Protein AF-0000000078835097 (afdb_homodimer)

pLDDT: mean 97.93, std 1.36, range [91.31, 98.94]

Solvent-accessible surface area (backbone atoms only — not comparable to full-atom values): 15988 Å² total; per-residue (Å²): 127,61,34,28,36,40,30,43,65,31,78,83,50,51,86,59,48,87,55,55,69,66,62,32,47,76,70,53,30,43,81,41,74,32,84,39,69,66,86,48,46,14,32,23,53,36,35,45,43,51,61,79,39,52,28,36,37,25,55,41,70,83,35,77,41,95,39,30,54,29,27,34,28,34,41,36,36,40,66,81,50,74,53,46,30,76,28,69,76,45,74,44,58,56,56,64,78,33,70,51,34,12,37,32,30,19,26,85,70,39,49,73,76,48,52,36,68,35,46,47,91,48,37,68,62,50,52,42,55,51,58,66,37,87,67,40,56,39,33,40,36,22,39,34,25,73,56,26,71,56,36,44,33,33,71,95,126,60,35,28,37,37,32,44,64,31,77,84,50,52,87,59,49,88,55,54,68,67,62,32,46,76,70,54,30,43,81,40,74,33,83,39,70,65,87,47,46,13,31,22,52,35,33,44,43,51,60,76,41,52,30,37,37,27,57,40,69,83,36,74,40,96,38,30,53,27,28,32,28,35,40,36,35,41,65,82,49,75,51,46,30,76,29,69,75,46,75,46,58,56,55,64,75,34,70,52,33,11,36,32,30,19,26,85,72,40,47,73,77,47,51,36,67,34,47,46,92,48,36,68,60,51,53,43,53,52,59,66,37,88,68,40,56,38,35,40,37,23,37,34,26,73,55,28,71,56,36,44,34,33,72,96

Sequence (312 aa):
MSFVVTGLPAQDFQPLFGLPDEALAARGVQRMSVTAPLGFPCRISLEDRPVGDTVLLMNFEHQPADTPFRSRHAIFVGEQANKAARYVDELPPVLAARPFTSLRAFDAAGMMTDGALVAVGDLPDEIRRMLDAPGTAYLHAHYPGRGCFAARIARAMSFVVTGLPAQDFQPLFGLPDEALAARGVQRMSVTAPLGFPCRISLEDRPVGDTVLLMNFEHQPADTPFRSRHAIFVGEQANKAARYVDELPPVLAARPFTSLRAFDAAGMMTDGALVAVGDLPDEIRRMLDAPGTAYLHAHYPGRGCFAARIARA

Foldseek 3Di:
DKKKWKADAQVVCLVVAPDDQVVCVVVVKHKDFDQDLADQAARFARHRDDGGFIWIWHKDFPQCQPDPPGDIDIHIHTSPRHGMDMDMLDDRPNLLVDQWKWKWFAAPRRDTDDIDIDGSVCVSVVLVVRQPDPRTAWMWIADPPRTDTRTIMGHD/DKKKWKADAQVVCLVVAPDDQVVCVVVVKHKDFDQDLADQAARFARHRDDGGFIWIWHKDFPQCQPDPPGDIDIHIHTSPRHGMDMDMLDDRPNLLVDQWKWKWFAAPRRDTDDIDIDGNVCVSVVLVVRQPDPRTAWMWIADPPRTDTRTIMGHD

Organism: Phenylobacterium zucineum (strain HLK1) (NCBI:txid450851)

InterPro domains:
  IPR009593 Protein of unknown function DUF1203 [PF06718] (39-155)

Secondary structure (DSSP, 8-state):
--EEEEPPPGGGTGGGTT--HHHHHTTT-EEEE--SSSS-BBTTTSSBPPTT-EEEEEEEEEE-SSSTT-EEEEEEEETT--S--EEESS--HHHHTSSEEEEEEE-TTS-EEEEEEEEGGGHHHHHHHHHHSTT--EEEEE-TTT--EEEEEEE-/--EEEEPPPGGGTGGGTT--HHHHHTTT-EEEE--SSSS-BBTTT-SBPPTT-EEEEEEEEEE-SSSTT-EEEEEEEETT--S--EEESS--HHHHTSSEEEEEEE-TTS-EEEEEEEEGGGHHHHHHHHHHSTT--EEEEE-TTT--EEEEEEE-

Nearest PDB structures (foldseek):
  3h25-assembly1_A  TM=6.976E-01  e=1.384E+00  Plasmid RSF1010
  3h20-assembly1_A  TM=6.580E-01  e=3.241E+00  Plasmid RSF1010
  7yyh-assembly1_L  TM=1.547E-01  e=8.790E-01  Homo sapiens
  6zym-assembly1_u  TM=2.889E-01  e=6.404E+00  Homo sapiens
  3h25-assembly1_A  TM=6.973E-01  e=1.646E+00  Plasmid RSF1010

Radius of gyration: 19.46 Å; Cα contacts (8 Å, |Δi|>4): 804; chains: 2; bounding box: 47×50×44 Å

Structure (mmCIF, N/CA/C/O backbone):
data_AF-0000000078835097-model_v1
#
loop_
_entity.id
_entity.type
_entity.pdbx_description
1 polymer 'DUF1203 domain-containing protein'
#
loop_
_atom_site.group_PDB
_atom_site.id
_atom_site.type_symbol
_atom_site.label_atom_id
_atom_site.label_alt_id
_atom_site.label_comp_id
_atom_site.label_asym_id
_atom_site.label_entity_id
_atom_site.label_seq_id
_atom_site.pdbx_PDB_ins_code
_atom_site.Cartn_x
_atom_site.Cartn_y
_atom_site.Cartn_z
_atom_site.occupancy
_atom_site.B_iso_or_equiv
_atom_site.auth_seq_id
_atom_site.auth_comp_id
_atom_site.auth_asym_id
_atom_site.auth_atom_id
_atom_site.pdbx_PDB_model_num
ATOM 1 N N . MET A 1 1 ? -20.625 -15.492 9.445 1 91.31 1 MET A N 1
ATOM 2 C CA . MET A 1 1 ? -20.672 -15.211 8.016 1 91.31 1 MET A CA 1
ATOM 3 C C . MET A 1 1 ? -19.516 -15.898 7.285 1 91.31 1 MET A C 1
ATOM 5 O O . MET A 1 1 ? -18.406 -15.984 7.809 1 91.31 1 MET A O 1
ATOM 9 N N . SER A 1 2 ? -19.797 -16.516 6.164 1 97.38 2 SER A N 1
ATOM 10 C CA . SER A 1 2 ? -18.766 -17.156 5.344 1 97.38 2 SER A CA 1
ATOM 11 C C . SER A 1 2 ? -18.078 -16.156 4.426 1 97.38 2 SER A C 1
ATOM 13 O O . SER A 1 2 ? -18.719 -15.195 3.963 1 97.38 2 SER A O 1
ATOM 15 N N . PHE A 1 3 ? -16.812 -16.359 4.23 1 98.81 3 PHE A N 1
ATOM 16 C CA . PHE A 1 3 ? -16.078 -15.492 3.318 1 98.81 3 PHE A CA 1
ATOM 17 C C . PHE A 1 3 ? -15.414 -16.297 2.211 1 98.81 3 PHE A C 1
ATOM 19 O O . PHE A 1 3 ? -15.25 -17.516 2.34 1 98.81 3 PHE A O 1
ATOM 26 N N . VAL A 1 4 ? -15.117 -15.648 1.146 1 98.88 4 VAL A N 1
ATOM 27 C CA . VAL A 1 4 ? -14.422 -16.266 0.019 1 98.88 4 VAL A CA 1
ATOM 28 C C . VAL A 1 4 ? -13.25 -15.383 -0.399 1 98.88 4 VAL A C 1
ATOM 30 O O . VAL A 1 4 ? -13.359 -14.156 -0.423 1 98.88 4 VAL A O 1
ATOM 33 N N . VAL A 1 5 ? -12.117 -15.984 -0.581 1 98.88 5 VAL A N 1
ATOM 34 C CA . VAL A 1 5 ? -10.93 -15.352 -1.15 1 98.88 5 VAL A CA 1
ATOM 35 C C . VAL A 1 5 ? -10.734 -15.82 -2.59 1 98.88 5 VAL A C 1
ATOM 37 O O . VAL A 1 5 ? -10.711 -17.031 -2.859 1 98.88 5 VAL A O 1
ATOM 40 N N . THR A 1 6 ? -10.555 -14.859 -3.504 1 98.81 6 THR A N 1
ATOM 41 C CA . THR A 1 6 ? -10.508 -15.242 -4.91 1 98.81 6 THR A CA 1
ATOM 42 C C . THR A 1 6 ? -9.266 -14.664 -5.586 1 98.81 6 THR A C 1
ATOM 44 O O . THR A 1 6 ? -8.844 -13.555 -5.266 1 98.81 6 THR A O 1
ATOM 47 N N . GLY A 1 7 ? -8.719 -15.5 -6.465 1 98.81 7 GLY A N 1
ATOM 48 C CA . GLY A 1 7 ? -7.668 -15.008 -7.34 1 98.81 7 GLY A CA 1
ATOM 49 C C . GLY A 1 7 ? -8.195 -14.203 -8.516 1 98.81 7 GLY A C 1
ATOM 50 O O . GLY A 1 7 ? -9.406 -14.125 -8.727 1 98.81 7 GLY A O 1
ATOM 51 N N . LEU A 1 8 ? -7.309 -13.602 -9.25 1 98.75 8 LEU A N 1
ATOM 52 C CA . LEU A 1 8 ? -7.656 -12.828 -10.43 1 98.75 8 LEU A CA 1
ATOM 53 C C . LEU A 1 8 ? -7.965 -13.75 -11.609 1 98.75 8 LEU A C 1
ATOM 55 O O . LEU A 1 8 ? -7.441 -14.859 -11.688 1 98.75 8 LEU A O 1
ATOM 59 N N . PRO A 1 9 ? -8.805 -13.289 -12.508 1 98.25 9 PRO A N 1
ATOM 60 C CA . PRO A 1 9 ? -9.133 -14.125 -13.672 1 98.25 9 PRO A CA 1
ATOM 61 C C . PRO A 1 9 ? -7.938 -14.336 -14.594 1 98.25 9 PRO A C 1
ATOM 63 O O . PRO A 1 9 ? -7.367 -13.375 -15.102 1 98.25 9 PRO A O 1
ATOM 66 N N . ALA A 1 10 ? -7.66 -15.562 -14.883 1 97.75 10 ALA A N 1
ATOM 67 C CA . ALA A 1 10 ? -6.508 -15.938 -15.695 1 97.75 10 ALA A CA 1
ATOM 68 C C . ALA A 1 10 ? -6.586 -15.305 -17.078 1 97.75 10 ALA A C 1
ATOM 70 O O . ALA A 1 10 ? -5.562 -14.93 -17.656 1 97.75 10 ALA A O 1
ATOM 71 N N . GLN A 1 11 ? -7.793 -15.133 -17.594 1 97.38 11 GLN A N 1
ATOM 72 C CA . GLN A 1 11 ? -8 -14.664 -18.969 1 97.38 11 GLN A CA 1
ATOM 73 C C . GLN A 1 11 ? -7.441 -13.258 -19.156 1 97.38 11 GLN A C 1
ATOM 75 O O . GLN A 1 11 ? -7.047 -12.891 -20.266 1 97.38 11 GLN A O 1
ATOM 80 N N . ASP A 1 12 ? -7.336 -12.5 -18.109 1 97.38 12 ASP A N 1
ATOM 81 C CA . ASP A 1 12 ? -6.84 -11.133 -18.172 1 97.38 12 ASP A CA 1
ATOM 82 C C . ASP A 1 12 ? -5.336 -11.109 -18.438 1 97.38 12 ASP A C 1
ATOM 84 O O . ASP A 1 12 ? -4.793 -10.094 -18.891 1 97.38 12 ASP A O 1
ATOM 88 N N . PHE A 1 13 ? -4.664 -12.219 -18.203 1 98.19 13 PHE A N 1
ATOM 89 C CA . PHE A 1 13 ? -3.209 -12.227 -18.234 1 98.19 13 PHE A CA 1
ATOM 90 C C . PHE A 1 13 ? -2.699 -13.188 -19.297 1 98.19 13 PHE A C 1
ATOM 92 O O . PHE A 1 13 ? -1.532 -13.125 -19.688 1 98.19 13 PHE A O 1
ATOM 99 N N . GLN A 1 14 ? -3.508 -14.062 -19.797 1 96 14 GLN A N 1
ATOM 100 C CA . GLN A 1 14 ? -3.148 -15.133 -20.719 1 96 14 GLN A CA 1
ATOM 101 C C . GLN A 1 14 ? -2.455 -14.57 -21.953 1 96 14 GLN A C 1
ATOM 103 O O . GLN A 1 14 ? -1.522 -15.188 -22.484 1 96 14 GLN A O 1
ATOM 108 N N . PRO A 1 15 ? -2.863 -13.414 -22.469 1 96.75 15 PRO A N 1
ATOM 109 C CA . PRO A 1 15 ? -2.201 -12.867 -23.656 1 96.75 15 PRO A CA 1
ATOM 110 C C . PRO A 1 15 ? -0.726 -12.555 -23.422 1 96.75 15 PRO A C 1
ATOM 112 O O . PRO A 1 15 ? 0.036 -12.383 -24.375 1 96.75 15 PRO A O 1
ATOM 115 N N . LEU A 1 16 ? -0.312 -12.461 -22.203 1 98 16 LEU A N 1
ATOM 116 C CA . LEU A 1 16 ? 1.074 -12.141 -21.875 1 98 16 LEU A CA 1
ATOM 117 C C . LEU A 1 16 ? 1.92 -13.406 -21.812 1 98 16 LEU A C 1
ATOM 119 O O . LEU A 1 16 ? 3.15 -13.344 -21.891 1 98 16 LEU A O 1
ATOM 123 N N . PHE A 1 17 ? 1.294 -14.539 -21.609 1 96.75 17 PHE A N 1
ATOM 124 C CA . PHE A 1 17 ? 2.02 -15.773 -21.328 1 96.75 17 PHE A CA 1
ATOM 125 C C . PHE A 1 17 ? 2.805 -16.234 -22.547 1 96.75 17 PHE A C 1
ATOM 127 O O . PHE A 1 17 ? 2.268 -16.281 -23.656 1 96.75 17 PHE A O 1
ATOM 134 N N . GLY A 1 18 ? 4.121 -16.484 -22.281 1 95.75 18 GLY A N 1
ATOM 135 C CA . GLY A 1 18 ? 4.953 -17.062 -23.328 1 95.75 18 GLY A CA 1
ATOM 136 C C . GLY A 1 18 ? 5.543 -16.016 -24.266 1 95.75 18 GLY A C 1
ATOM 137 O O . GLY A 1 18 ? 6.367 -16.328 -25.125 1 95.75 18 GLY A O 1
ATOM 138 N N . LEU A 1 19 ? 5.141 -14.773 -24.156 1 97.62 19 LEU A N 1
ATOM 139 C CA . LEU A 1 19 ? 5.727 -13.727 -24.984 1 97.62 19 LEU A CA 1
ATOM 140 C C . LEU A 1 19 ? 7.223 -13.602 -24.734 1 97.62 19 LEU A C 1
ATOM 142 O O . LEU A 1 19 ? 7.691 -13.867 -23.625 1 97.62 19 LEU A O 1
ATOM 146 N N . PRO A 1 20 ? 7.93 -13.18 -25.859 1 98.12 20 PRO A N 1
ATOM 147 C CA . PRO A 1 20 ? 9.344 -12.891 -25.625 1 98.12 20 PRO A CA 1
ATOM 148 C C . PRO A 1 20 ? 9.555 -11.734 -24.641 1 98.12 20 PRO A C 1
ATOM 150 O O . PRO A 1 20 ? 8.695 -10.859 -24.516 1 98.12 20 PRO A O 1
ATOM 153 N N . ASP A 1 21 ? 10.711 -11.758 -23.953 1 97.69 21 ASP A N 1
ATOM 154 C CA . ASP A 1 21 ? 11.016 -10.758 -22.938 1 97.69 21 ASP A CA 1
ATOM 155 C C . ASP A 1 21 ? 10.891 -9.344 -23.516 1 97.69 21 ASP A C 1
ATOM 157 O O . ASP A 1 21 ? 10.422 -8.43 -22.828 1 97.69 21 ASP A O 1
ATOM 161 N N . GLU A 1 22 ? 11.25 -9.18 -24.688 1 97.81 22 GLU A N 1
ATOM 162 C CA . GLU A 1 22 ? 11.195 -7.863 -25.328 1 97.81 22 GLU A CA 1
ATOM 163 C C . GLU A 1 22 ? 9.75 -7.391 -25.484 1 97.81 22 GLU A C 1
ATOM 165 O O . GLU A 1 22 ? 9.445 -6.219 -25.234 1 97.81 22 GLU A O 1
ATOM 170 N N . ALA A 1 23 ? 8.914 -8.258 -25.891 1 98.31 23 ALA A N 1
ATOM 171 C CA . ALA A 1 23 ? 7.496 -7.938 -26.031 1 98.31 23 ALA A CA 1
ATOM 172 C C . ALA A 1 23 ? 6.863 -7.621 -24.688 1 98.31 23 ALA A C 1
ATOM 174 O O . ALA A 1 23 ? 6.008 -6.738 -24.578 1 98.31 23 ALA A O 1
ATOM 175 N N . LEU A 1 24 ? 7.27 -8.375 -23.703 1 98.44 24 LEU A N 1
ATOM 176 C CA . LEU A 1 24 ? 6.805 -8.102 -22.359 1 98.44 24 LEU A CA 1
ATOM 177 C C . LEU A 1 24 ? 7.266 -6.727 -21.891 1 98.44 24 LEU A C 1
ATOM 179 O O . LEU A 1 24 ? 6.461 -5.938 -21.391 1 98.44 24 LEU A O 1
ATOM 183 N N . ALA A 1 25 ? 8.523 -6.402 -22.094 1 97.44 25 ALA A N 1
ATOM 184 C CA . ALA A 1 25 ? 9.094 -5.125 -21.688 1 97.44 25 ALA A CA 1
ATOM 185 C C . ALA A 1 25 ? 8.352 -3.959 -22.328 1 97.44 25 ALA A C 1
ATOM 187 O O . ALA A 1 25 ? 8.156 -2.916 -21.703 1 97.44 25 ALA A O 1
ATOM 188 N N . ALA A 1 26 ? 7.926 -4.148 -23.562 1 97.25 26 ALA A N 1
ATOM 189 C CA . ALA A 1 26 ? 7.203 -3.113 -24.297 1 97.25 26 ALA A CA 1
ATOM 190 C C . ALA A 1 26 ? 5.855 -2.814 -23.641 1 97.25 26 ALA A C 1
ATOM 192 O O . ALA A 1 26 ? 5.27 -1.755 -23.875 1 97.25 26 ALA A O 1
ATOM 193 N N . ARG A 1 27 ? 5.441 -3.727 -22.828 1 97.06 27 ARG A N 1
ATOM 194 C CA . ARG A 1 27 ? 4.168 -3.57 -22.125 1 97.06 27 ARG A CA 1
ATOM 195 C C . ARG A 1 27 ? 4.383 -3.266 -20.656 1 97.06 27 ARG A C 1
ATOM 197 O O . ARG A 1 27 ? 3.441 -3.33 -19.859 1 97.06 27 ARG A O 1
ATOM 204 N N . GLY A 1 28 ? 5.621 -3.045 -20.266 1 97.44 28 GLY A N 1
ATOM 205 C CA . GLY A 1 28 ? 5.934 -2.734 -1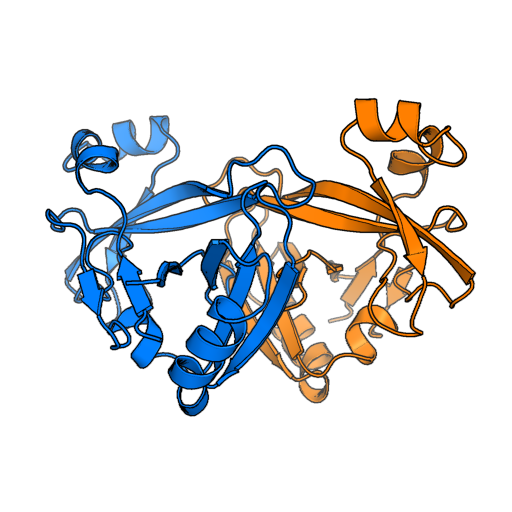8.875 1 97.44 28 GLY A CA 1
ATOM 206 C C . GLY A 1 28 ? 5.934 -3.953 -17.984 1 97.44 28 GLY A C 1
ATOM 207 O O . GLY A 1 28 ? 5.742 -3.836 -16.766 1 97.44 28 GLY A O 1
ATOM 208 N N . VAL A 1 29 ? 6.074 -5.129 -18.578 1 98.69 29 VAL A N 1
ATOM 209 C CA . VAL A 1 29 ? 6.051 -6.383 -17.828 1 98.69 29 VAL A CA 1
ATOM 210 C C . VAL A 1 29 ? 7.453 -6.988 -17.797 1 98.69 29 VAL A C 1
ATOM 212 O O . VAL A 1 29 ? 8.172 -6.965 -18.797 1 98.69 29 VAL A O 1
ATOM 215 N N . GLN A 1 30 ? 7.797 -7.551 -16.656 1 98.44 30 GLN A N 1
ATOM 216 C CA . GLN A 1 30 ? 9.102 -8.18 -16.484 1 98.44 30 GLN A CA 1
ATOM 217 C C . GLN A 1 30 ? 8.961 -9.641 -16.062 1 98.44 30 GLN A C 1
ATOM 219 O O . GLN A 1 30 ? 8.289 -9.938 -15.078 1 98.44 30 GLN A O 1
ATOM 224 N N . ARG A 1 31 ? 9.602 -10.562 -16.812 1 98.56 31 ARG A N 1
ATOM 225 C CA . ARG A 1 31 ? 9.672 -11.953 -16.391 1 98.56 31 ARG A CA 1
ATOM 226 C C . ARG A 1 31 ? 10.773 -12.164 -15.359 1 98.56 31 ARG A C 1
ATOM 228 O O . ARG A 1 31 ? 11.883 -11.656 -15.516 1 98.56 31 ARG A O 1
ATOM 235 N N . MET A 1 32 ? 10.422 -12.859 -14.305 1 97.75 32 MET A N 1
ATOM 236 C CA . MET A 1 32 ? 11.391 -13.188 -13.266 1 97.75 32 MET A CA 1
ATOM 237 C C . MET A 1 32 ? 11.414 -14.688 -12.992 1 97.75 32 MET A C 1
ATOM 239 O O . MET A 1 32 ? 10.375 -15.344 -13.023 1 97.75 32 MET A O 1
ATOM 243 N N . SER A 1 33 ? 12.594 -15.172 -12.727 1 97.12 33 SER A N 1
ATOM 244 C CA . SER A 1 33 ? 12.711 -16.547 -12.258 1 97.12 33 SER A CA 1
ATOM 245 C C . SER A 1 33 ? 12.414 -16.656 -10.773 1 97.12 33 SER A C 1
ATOM 247 O O . SER A 1 33 ? 12.828 -15.812 -9.984 1 97.12 33 SER A O 1
ATOM 249 N N . VAL A 1 34 ? 11.695 -17.656 -10.43 1 97.56 34 VAL A N 1
ATOM 250 C CA . VAL A 1 34 ? 11.438 -17.922 -9.016 1 97.56 34 VAL A CA 1
ATOM 251 C C . VAL A 1 34 ? 12.688 -18.516 -8.367 1 97.56 34 VAL A C 1
ATOM 253 O O . VAL A 1 34 ? 13.172 -19.562 -8.781 1 97.56 34 VAL A O 1
ATOM 256 N N . THR A 1 35 ? 13.18 -17.875 -7.344 1 96.62 35 THR A N 1
ATOM 257 C CA . THR A 1 35 ? 14.461 -18.266 -6.777 1 96.62 35 THR A CA 1
ATOM 258 C C . THR A 1 35 ? 14.297 -18.75 -5.34 1 96.62 35 THR A C 1
ATOM 260 O O . THR A 1 35 ? 15.266 -19.156 -4.699 1 96.62 35 THR A O 1
ATOM 263 N N . ALA A 1 36 ? 13.094 -18.672 -4.793 1 96.06 36 ALA A N 1
ATOM 264 C CA . ALA A 1 36 ? 12.797 -19.094 -3.422 1 96.06 36 ALA A CA 1
ATOM 265 C C . ALA A 1 36 ? 11.367 -19.609 -3.305 1 96.06 36 ALA A C 1
ATOM 267 O O . ALA A 1 36 ? 10.5 -19.266 -4.113 1 96.06 36 ALA A O 1
ATOM 268 N N . PRO A 1 37 ? 11.125 -20.453 -2.352 1 93.88 37 PRO A N 1
ATOM 269 C CA . PRO A 1 37 ? 9.797 -21.047 -2.223 1 93.88 37 PRO A CA 1
ATOM 270 C C . PRO A 1 37 ? 8.734 -20.031 -1.816 1 93.88 37 PRO A C 1
ATOM 272 O O . PRO A 1 37 ? 7.539 -20.266 -2.027 1 93.88 37 PRO A O 1
ATOM 275 N N . LEU A 1 38 ? 9.172 -18.969 -1.139 1 94 38 LEU A N 1
ATOM 276 C CA . LEU A 1 38 ? 8.289 -17.875 -0.76 1 94 38 LEU A CA 1
ATOM 277 C C . LEU A 1 38 ? 8.742 -16.562 -1.395 1 94 38 LEU A C 1
ATOM 279 O O . LEU A 1 38 ? 9.938 -16.375 -1.637 1 94 38 LEU A O 1
ATOM 283 N N . GLY A 1 39 ? 7.766 -15.766 -1.738 1 95.75 39 GLY A N 1
ATOM 284 C CA . GLY A 1 39 ? 8.156 -14.453 -2.209 1 95.75 39 GLY A CA 1
ATOM 285 C C . GLY A 1 39 ? 7.719 -14.172 -3.635 1 95.75 39 GLY A C 1
ATOM 286 O O . GLY A 1 39 ? 7.895 -13.055 -4.137 1 95.75 39 GLY A O 1
ATOM 287 N N . PHE A 1 40 ? 7.145 -15.133 -4.312 1 97.69 40 PHE A N 1
ATOM 288 C CA . PHE A 1 40 ? 6.652 -14.969 -5.676 1 97.69 40 PHE A CA 1
ATOM 289 C C . PHE A 1 40 ? 5.199 -15.406 -5.785 1 97.69 40 PHE A C 1
ATOM 291 O O . PHE A 1 40 ? 4.879 -16.344 -6.527 1 97.69 40 PHE A O 1
ATOM 298 N N . PRO A 1 41 ? 4.398 -14.727 -5.02 1 98.38 41 PRO A N 1
ATOM 299 C CA . PRO A 1 41 ? 2.988 -15.117 -4.949 1 98.38 41 PRO A CA 1
ATOM 300 C C . PRO A 1 41 ? 2.225 -14.812 -6.234 1 98.38 41 PRO A C 1
ATOM 302 O O . PRO A 1 41 ? 2.145 -13.656 -6.648 1 98.38 41 PRO A O 1
ATOM 305 N N . CYS A 1 42 ? 1.625 -15.82 -6.773 1 98.75 42 CYS A N 1
ATOM 306 C CA . CYS A 1 42 ? 0.797 -15.68 -7.965 1 98.75 42 CYS A CA 1
ATOM 307 C C . CYS A 1 42 ? -0.595 -15.18 -7.609 1 98.75 42 CYS A C 1
ATOM 309 O O . CYS A 1 42 ? -1.256 -15.734 -6.73 1 98.75 42 CYS A O 1
ATOM 311 N N . ARG A 1 43 ? -1.101 -14.211 -8.367 1 98.75 43 ARG A N 1
ATOM 312 C CA . ARG A 1 43 ? -2.383 -13.602 -8.023 1 98.75 43 ARG A CA 1
ATOM 313 C C . ARG A 1 43 ? -3.539 -14.375 -8.648 1 98.75 43 ARG A C 1
ATOM 315 O O . ARG A 1 43 ? -4.703 -14.156 -8.305 1 98.75 43 ARG A O 1
ATOM 322 N N . ILE A 1 44 ? -3.25 -15.305 -9.492 1 98.75 44 ILE A N 1
ATOM 323 C CA . ILE A 1 44 ? -4.297 -16.141 -10.07 1 98.75 44 ILE A CA 1
ATOM 324 C C . ILE A 1 44 ? -4.535 -17.359 -9.172 1 98.75 44 ILE A C 1
ATOM 326 O O . ILE A 1 44 ? -5.664 -17.609 -8.742 1 98.75 44 ILE A O 1
ATOM 330 N N . SER A 1 45 ? -3.512 -18.125 -8.805 1 98.31 45 SER A N 1
ATOM 331 C CA . SER A 1 45 ? -3.631 -19.391 -8.078 1 98.31 45 SER A CA 1
ATOM 332 C C . SER A 1 45 ? -3.615 -19.172 -6.574 1 98.31 45 SER A C 1
ATOM 334 O O . SER A 1 45 ? -3.957 -20.062 -5.801 1 98.31 45 SER A O 1
ATOM 336 N N . LEU A 1 46 ? -3.137 -18.016 -6.145 1 98.56 46 LEU A N 1
ATOM 337 C CA . LEU A 1 46 ? -2.953 -17.672 -4.742 1 98.56 46 LEU A CA 1
ATOM 338 C C . LEU A 1 46 ? -2.033 -18.656 -4.043 1 98.56 46 LEU A C 1
ATOM 340 O O . LEU A 1 46 ? -2.314 -19.094 -2.922 1 98.56 46 LEU A O 1
ATOM 344 N N . GLU A 1 47 ? -1.003 -18.984 -4.738 1 97.88 47 GLU A N 1
ATOM 345 C CA . GLU A 1 47 ? 0.126 -19.781 -4.27 1 97.88 47 GLU A CA 1
ATOM 346 C C . GLU A 1 47 ? 1.453 -19.172 -4.723 1 97.88 47 GLU A C 1
ATOM 348 O O . GLU A 1 47 ? 1.536 -18.594 -5.805 1 97.88 47 GLU A O 1
ATOM 353 N N . ASP A 1 48 ? 2.457 -19.328 -3.838 1 98.19 48 ASP A N 1
ATOM 354 C CA . ASP A 1 48 ? 3.797 -19.016 -4.328 1 98.19 48 ASP A CA 1
ATOM 355 C C . ASP A 1 48 ? 4.23 -20.016 -5.402 1 98.19 48 ASP A C 1
ATOM 357 O O . ASP A 1 48 ? 4.039 -21.219 -5.25 1 98.19 48 ASP A O 1
ATOM 361 N N . ARG A 1 49 ? 4.773 -19.438 -6.426 1 97.44 49 ARG A N 1
ATOM 362 C CA . ARG A 1 49 ? 5.246 -20.328 -7.488 1 97.44 49 ARG A CA 1
ATOM 363 C C . ARG A 1 49 ? 6.516 -21.047 -7.062 1 97.44 49 ARG A C 1
ATOM 365 O O . ARG A 1 49 ? 7.348 -20.5 -6.344 1 97.44 49 ARG A O 1
ATOM 372 N N . PRO A 1 50 ? 6.66 -22.25 -7.461 1 95.88 50 PRO A N 1
ATOM 373 C CA . PRO A 1 50 ? 7.84 -23.016 -7.039 1 95.88 50 PRO A CA 1
ATOM 374 C C . PRO A 1 50 ? 9.117 -22.547 -7.727 1 95.88 50 PRO A C 1
ATOM 376 O O . PRO A 1 50 ? 9.07 -22.016 -8.836 1 95.88 50 PRO A O 1
ATOM 379 N N . VAL A 1 51 ? 10.188 -22.859 -7.059 1 96.88 51 VAL A N 1
ATOM 380 C CA . VAL A 1 51 ? 11.508 -22.578 -7.605 1 96.88 51 VAL A CA 1
ATOM 381 C C . VAL A 1 51 ? 11.656 -23.234 -8.977 1 96.88 51 VAL A C 1
ATOM 383 O O . VAL A 1 51 ? 11.266 -24.391 -9.164 1 96.88 51 VAL A O 1
ATOM 386 N N . GLY A 1 52 ? 12.18 -22.469 -9.953 1 94.81 52 GLY A N 1
ATOM 387 C CA . GLY A 1 52 ? 12.328 -22.969 -11.312 1 94.81 52 GLY A CA 1
ATOM 388 C C . GLY A 1 52 ? 11.273 -22.438 -12.258 1 94.81 52 GLY A C 1
ATOM 389 O O . GLY A 1 52 ? 11.477 -22.406 -13.477 1 94.81 52 GLY A O 1
ATOM 390 N N . ASP A 1 53 ? 10.109 -22.031 -11.688 1 95.81 53 ASP A N 1
ATOM 391 C CA . ASP A 1 53 ? 9.062 -21.406 -12.484 1 95.81 53 ASP A CA 1
ATOM 392 C C . ASP A 1 53 ? 9.406 -19.953 -12.805 1 95.81 53 ASP A C 1
ATOM 394 O O . ASP A 1 53 ? 10.469 -19.469 -12.406 1 95.81 53 ASP A O 1
ATOM 398 N N . THR A 1 54 ? 8.586 -19.391 -13.617 1 96.56 54 THR A N 1
ATOM 399 C CA . THR A 1 54 ? 8.688 -17.969 -13.898 1 96.56 54 THR A CA 1
ATOM 400 C C . THR A 1 54 ? 7.406 -17.25 -13.484 1 96.56 54 THR A C 1
ATOM 402 O O . THR A 1 54 ? 6.34 -17.859 -13.406 1 96.56 54 THR A O 1
ATOM 405 N N . VAL A 1 55 ? 7.59 -16.031 -13.148 1 98.38 55 VAL A N 1
ATOM 406 C CA . VAL A 1 55 ? 6.457 -15.148 -12.891 1 98.38 55 VAL A CA 1
ATOM 407 C C . VAL A 1 55 ? 6.605 -13.859 -13.703 1 98.38 55 VAL A C 1
ATOM 409 O O . VAL A 1 55 ? 7.719 -13.477 -14.062 1 98.38 55 VAL A O 1
ATOM 412 N N . LEU A 1 56 ? 5.488 -13.273 -13.977 1 98.81 56 LEU A N 1
ATOM 413 C CA . LEU A 1 56 ? 5.445 -11.953 -14.586 1 98.81 56 LEU A CA 1
ATOM 414 C C . LEU A 1 56 ? 5.184 -10.875 -13.539 1 98.81 56 LEU A C 1
ATOM 416 O O . LEU A 1 56 ? 4.191 -10.945 -12.805 1 98.81 56 LEU A O 1
ATOM 420 N N . LEU A 1 57 ? 6.141 -9.977 -13.414 1 98.81 57 LEU A N 1
ATOM 421 C CA . LEU A 1 57 ? 5.988 -8.773 -12.602 1 98.81 57 LEU A CA 1
ATOM 422 C C . LEU A 1 57 ? 5.379 -7.641 -13.414 1 98.81 57 LEU A C 1
ATOM 424 O O . LEU A 1 57 ? 5.906 -7.273 -14.469 1 98.81 57 LEU A O 1
ATOM 428 N N . MET A 1 58 ? 4.262 -7.07 -12.922 1 98.81 58 MET A N 1
ATOM 429 C CA . MET A 1 58 ? 3.586 -6.023 -13.688 1 98.81 58 MET A CA 1
ATOM 430 C C . MET A 1 58 ? 2.859 -5.055 -12.766 1 98.81 58 MET A C 1
ATOM 432 O O . MET A 1 58 ? 2.641 -5.355 -11.586 1 98.81 58 MET A O 1
ATOM 436 N N . ASN A 1 59 ? 2.602 -3.895 -13.25 1 98.75 59 ASN A N 1
ATOM 437 C CA . ASN A 1 59 ? 1.742 -2.945 -12.547 1 98.75 59 ASN A CA 1
ATOM 438 C C . ASN A 1 59 ? 0.266 -3.281 -12.734 1 98.75 59 ASN A C 1
ATOM 440 O O . ASN A 1 59 ? -0.162 -3.623 -13.844 1 98.75 59 ASN A O 1
ATOM 444 N N . PHE A 1 60 ? -0.519 -3.195 -11.711 1 98.81 60 PHE A N 1
ATOM 445 C CA . PHE A 1 60 ? -1.909 -3.635 -11.711 1 98.81 60 PHE A CA 1
ATOM 446 C C . PHE A 1 60 ? -2.779 -2.676 -10.906 1 98.81 60 PHE A C 1
ATOM 448 O O . PHE A 1 60 ? -2.471 -2.367 -9.75 1 98.81 60 PHE A O 1
ATOM 455 N N . GLU A 1 61 ? -3.846 -2.162 -11.57 1 98.75 61 GLU A N 1
ATOM 456 C CA . GLU A 1 61 ? -4.797 -1.323 -10.852 1 98.75 61 GLU A CA 1
ATOM 457 C C . GLU A 1 61 ? -5.801 -2.17 -10.07 1 98.75 61 GLU A C 1
ATOM 459 O O . GLU A 1 61 ? -6.895 -2.457 -10.562 1 98.75 61 GLU A O 1
ATOM 464 N N . HIS A 1 62 ? -5.492 -2.438 -8.758 1 98.75 62 HIS A N 1
ATOM 465 C CA . HIS A 1 62 ? -6.297 -3.363 -7.965 1 98.75 62 HIS A CA 1
ATOM 466 C C . HIS A 1 62 ? -7.5 -2.658 -7.348 1 98.75 62 HIS A C 1
ATOM 468 O O . HIS A 1 62 ? -8.461 -3.311 -6.926 1 98.75 62 HIS A O 1
ATOM 474 N N . GLN A 1 63 ? -7.492 -1.346 -7.164 1 98.88 63 GLN A N 1
ATOM 475 C CA . GLN A 1 63 ? -8.633 -0.534 -6.742 1 98.88 63 GLN A CA 1
ATOM 476 C C . GLN A 1 63 ? -8.938 0.552 -7.766 1 98.88 63 GLN A C 1
ATOM 478 O O . GLN A 1 63 ? -8.453 1.681 -7.648 1 98.88 63 GLN A O 1
ATOM 483 N N . PRO A 1 64 ? -9.82 0.342 -8.68 1 98.56 64 PRO A N 1
ATOM 484 C CA . PRO A 1 64 ? -10.016 1.243 -9.82 1 98.56 64 PRO A CA 1
ATOM 485 C C . PRO A 1 64 ? -11.078 2.307 -9.555 1 98.56 64 PRO A C 1
ATOM 487 O O . PRO A 1 64 ? -11.242 3.234 -10.352 1 98.56 64 PRO A O 1
ATOM 490 N N . ALA A 1 65 ? -11.844 2.178 -8.422 1 98.44 65 ALA A N 1
ATOM 491 C CA . ALA A 1 65 ? -12.914 3.133 -8.148 1 98.44 65 ALA A CA 1
ATOM 492 C C . ALA A 1 65 ? -12.383 4.562 -8.109 1 98.44 65 ALA A C 1
ATOM 494 O O . ALA A 1 65 ? -11.281 4.805 -7.609 1 98.44 65 ALA A O 1
ATOM 495 N N . ASP A 1 66 ? -13.188 5.477 -8.633 1 97.44 66 ASP A N 1
ATOM 496 C CA . ASP A 1 66 ? -12.781 6.879 -8.664 1 97.44 66 ASP A CA 1
ATOM 497 C C . ASP A 1 66 ? -12.992 7.547 -7.309 1 97.44 66 ASP A C 1
ATOM 499 O O . ASP A 1 66 ? -13.867 8.398 -7.156 1 97.44 66 ASP A O 1
ATOM 503 N N . THR A 1 67 ? -12.242 7.195 -6.328 1 98.44 67 THR A N 1
ATOM 504 C CA . THR A 1 67 ? -12.195 7.723 -4.969 1 98.44 67 THR A CA 1
ATOM 505 C C . THR A 1 67 ? -10.766 8.094 -4.59 1 98.44 67 THR A C 1
ATOM 507 O O . THR A 1 67 ? -9.82 7.785 -5.32 1 98.44 67 THR A O 1
ATOM 510 N N . PRO A 1 68 ? -10.539 8.766 -3.439 1 98.69 68 PRO A N 1
ATOM 511 C CA . PRO A 1 68 ? -9.172 9.047 -2.994 1 98.69 68 PRO A CA 1
ATOM 512 C C . PRO A 1 68 ? -8.336 7.781 -2.824 1 98.69 68 PRO A C 1
ATOM 514 O O . PRO A 1 68 ? -7.102 7.852 -2.779 1 98.69 68 PRO A O 1
ATOM 517 N N . PHE A 1 69 ? -8.977 6.625 -2.801 1 98.81 69 PHE A N 1
ATOM 518 C CA . PHE A 1 69 ? -8.273 5.395 -2.467 1 98.81 69 PHE A CA 1
ATOM 519 C C . PHE A 1 69 ? -7.934 4.605 -3.729 1 98.81 69 PHE A C 1
ATOM 521 O O . PHE A 1 69 ? -7.477 3.465 -3.648 1 98.81 69 PHE A O 1
ATOM 528 N N . ARG A 1 70 ? -8.234 5.195 -4.945 1 98.75 70 ARG A N 1
ATOM 529 C CA . ARG A 1 70 ? -7.77 4.566 -6.18 1 98.75 70 ARG A CA 1
ATOM 530 C C . ARG A 1 70 ? -6.297 4.191 -6.086 1 98.75 70 ARG A C 1
ATOM 532 O O . ARG A 1 70 ? -5.484 4.965 -5.57 1 98.75 70 ARG A O 1
ATOM 539 N N . SER A 1 71 ? -5.98 2.959 -6.547 1 98.88 71 SER A N 1
ATOM 540 C CA . SER A 1 71 ? -4.621 2.496 -6.281 1 98.88 71 SER A CA 1
ATOM 541 C C . SER A 1 71 ? -4.176 1.465 -7.312 1 98.88 71 SER A C 1
ATOM 543 O O . SER A 1 71 ? -5.004 0.743 -7.871 1 98.88 71 SER A O 1
ATOM 545 N N . ARG A 1 72 ? -2.898 1.448 -7.594 1 98.75 72 ARG A N 1
ATOM 546 C CA . ARG A 1 72 ? -2.193 0.474 -8.422 1 98.75 72 ARG A CA 1
ATOM 547 C C . ARG A 1 72 ? -0.824 0.147 -7.832 1 98.75 72 ARG A C 1
ATOM 549 O O . ARG A 1 72 ? -0.246 0.957 -7.102 1 98.75 72 ARG A O 1
ATOM 556 N N . HIS A 1 73 ? -0.338 -0.958 -8.078 1 98.81 73 HIS A N 1
ATOM 557 C CA . HIS A 1 73 ? 0.948 -1.425 -7.57 1 98.81 73 HIS A CA 1
ATOM 558 C C . HIS A 1 73 ? 1.354 -2.74 -8.227 1 98.81 73 HIS A C 1
ATOM 560 O O . HIS A 1 73 ? 0.642 -3.252 -9.094 1 98.81 73 HIS A O 1
ATOM 566 N N . ALA A 1 74 ? 2.504 -3.293 -7.867 1 98.88 74 ALA A N 1
ATOM 567 C CA . ALA A 1 74 ? 3.078 -4.469 -8.516 1 98.88 74 ALA A CA 1
ATOM 568 C C . ALA A 1 74 ? 2.373 -5.746 -8.055 1 98.88 74 ALA A C 1
ATOM 570 O O . ALA A 1 74 ? 2.006 -5.875 -6.887 1 98.88 74 ALA A O 1
ATOM 571 N N . ILE A 1 75 ? 2.23 -6.625 -8.984 1 98.88 75 ILE A N 1
ATOM 572 C CA . ILE A 1 75 ? 1.816 -7.988 -8.656 1 98.88 75 ILE A CA 1
ATOM 573 C C . ILE A 1 75 ? 2.672 -8.984 -9.438 1 98.88 75 ILE A C 1
ATOM 575 O O . ILE A 1 75 ? 3.314 -8.625 -10.43 1 98.88 75 ILE A O 1
ATOM 579 N N . PHE A 1 76 ? 2.633 -10.219 -8.977 1 98.81 76 PHE A N 1
ATOM 580 C CA . PHE A 1 76 ? 3.154 -11.359 -9.727 1 98.81 76 PHE A CA 1
ATOM 581 C C . PHE A 1 76 ? 2.016 -12.203 -10.281 1 98.81 76 PHE A C 1
ATOM 583 O O . PHE A 1 76 ? 1.005 -12.414 -9.609 1 98.81 76 PHE A O 1
ATOM 590 N N . VAL A 1 77 ? 2.254 -12.641 -11.445 1 98.69 77 VAL A N 1
ATOM 591 C CA . VAL A 1 77 ? 1.385 -13.633 -12.07 1 98.69 77 VAL A CA 1
ATOM 592 C C . VAL A 1 77 ? 2.225 -14.789 -12.617 1 98.69 77 VAL A C 1
ATOM 594 O O . VAL A 1 77 ? 3.166 -14.562 -13.383 1 98.69 77 VAL A O 1
ATOM 597 N N . GLY A 1 78 ? 1.88 -16.016 -12.164 1 97.75 78 GLY A N 1
ATOM 598 C CA . GLY A 1 78 ? 2.557 -17.172 -12.727 1 97.75 78 GLY A CA 1
ATOM 599 C C . GLY A 1 78 ? 2.111 -17.484 -14.141 1 97.75 78 GLY A C 1
ATOM 600 O O . GLY A 1 78 ? 0.913 -17.531 -14.43 1 97.75 78 GLY A O 1
ATOM 601 N N . GLU A 1 79 ? 2.99 -17.812 -14.977 1 94.94 79 GLU A N 1
ATOM 602 C CA . GLU A 1 79 ? 2.662 -18.062 -16.375 1 94.94 79 GLU A CA 1
ATOM 603 C C . GLU A 1 79 ? 1.971 -19.422 -16.547 1 94.94 79 GLU A C 1
ATOM 605 O O . GLU A 1 79 ? 1.354 -19.672 -17.578 1 94.94 79 GLU A O 1
ATOM 610 N N . GLN A 1 80 ? 2.059 -20.234 -15.5 1 93.31 80 GLN A N 1
ATOM 611 C CA . GLN A 1 80 ? 1.47 -21.578 -15.57 1 93.31 80 GLN A CA 1
ATOM 612 C C . GLN A 1 80 ? 0.087 -21.594 -14.93 1 93.31 80 GLN A C 1
ATOM 614 O O . GLN A 1 80 ? -0.604 -22.609 -14.969 1 93.31 80 GLN A O 1
ATOM 619 N N . ALA A 1 81 ? -0.266 -20.516 -14.359 1 93.44 81 ALA A N 1
ATOM 620 C CA . ALA A 1 81 ? -1.551 -20.453 -13.664 1 93.44 81 ALA A CA 1
ATOM 621 C C . ALA A 1 81 ? -2.701 -20.297 -14.656 1 93.44 81 ALA A C 1
ATOM 623 O O . ALA A 1 81 ? -2.707 -19.375 -15.477 1 93.44 81 ALA A O 1
ATOM 624 N N . ASN A 1 82 ? -3.695 -21.141 -14.586 1 92.19 82 ASN A N 1
ATOM 625 C CA . ASN A 1 82 ? -4.715 -21.125 -15.633 1 92.19 82 ASN A CA 1
ATOM 626 C C . ASN A 1 82 ? -6.117 -21.016 -15.047 1 92.19 82 ASN A C 1
ATOM 628 O O . ASN A 1 82 ? -7.098 -20.891 -15.781 1 92.19 82 ASN A O 1
ATOM 632 N N . LYS A 1 83 ? -6.176 -21.125 -13.781 1 96 83 LYS A N 1
ATOM 633 C CA . LYS A 1 83 ? -7.488 -21.016 -13.148 1 96 83 LYS A CA 1
ATOM 634 C C . LYS A 1 83 ? -7.422 -20.172 -11.883 1 96 83 LYS A C 1
ATOM 636 O O . LYS A 1 83 ? -6.551 -20.375 -11.031 1 96 83 LYS A O 1
ATOM 641 N N . ALA A 1 84 ? -8.367 -19.234 -11.812 1 97.94 84 ALA A N 1
ATOM 642 C CA . ALA A 1 84 ? -8.453 -18.422 -10.594 1 97.94 84 ALA A CA 1
ATOM 643 C C . ALA A 1 84 ? -8.773 -19.281 -9.383 1 97.94 84 ALA A C 1
ATOM 645 O O . ALA A 1 84 ? -9.719 -20.078 -9.406 1 97.94 84 ALA A O 1
ATOM 646 N N . ALA A 1 85 ? -8.039 -19.156 -8.312 1 98.5 85 ALA A N 1
ATOM 647 C CA . ALA A 1 85 ? -8.281 -19.875 -7.07 1 98.5 85 ALA A CA 1
ATOM 648 C C . ALA A 1 85 ? -9.539 -19.375 -6.367 1 98.5 85 ALA A C 1
ATOM 650 O O . ALA A 1 85 ? -9.953 -18.234 -6.582 1 98.5 85 ALA A O 1
ATOM 651 N N . ARG A 1 86 ? -10.102 -20.219 -5.625 1 98.56 86 ARG A N 1
ATOM 652 C CA . ARG A 1 86 ? -11.266 -19.922 -4.789 1 98.56 86 ARG A CA 1
ATOM 653 C C . ARG A 1 86 ? -11.18 -20.656 -3.457 1 98.56 86 ARG A C 1
ATOM 655 O O . ARG A 1 86 ? -11.172 -21.891 -3.424 1 98.56 86 ARG A O 1
ATOM 662 N N . TYR A 1 87 ? -11.062 -19.922 -2.375 1 98.69 87 TYR A N 1
ATOM 663 C CA . TYR A 1 87 ? -11 -20.484 -1.03 1 98.69 87 TYR A CA 1
ATOM 664 C C . TYR A 1 87 ? -12.18 -20.016 -0.19 1 98.69 87 TYR A C 1
ATOM 666 O O . TYR A 1 87 ? -12.352 -18.812 0.027 1 98.69 87 TYR A O 1
ATOM 674 N N . VAL A 1 88 ? -12.977 -20.906 0.322 1 98.69 88 VAL A N 1
ATOM 675 C CA . VAL A 1 88 ? -14.125 -20.562 1.152 1 98.69 88 VAL A CA 1
ATOM 676 C C . VAL A 1 88 ? -13.82 -20.875 2.615 1 98.69 88 VAL A C 1
ATOM 678 O O . VAL A 1 88 ? -13.5 -22.016 2.953 1 98.69 88 VAL A O 1
ATOM 681 N N . ASP A 1 89 ? -13.906 -19.859 3.432 1 98.38 89 ASP A N 1
ATOM 682 C CA . ASP A 1 89 ? -13.688 -19.953 4.871 1 98.38 89 ASP A CA 1
ATOM 683 C C . ASP A 1 89 ? -12.312 -20.547 5.184 1 98.38 89 ASP A C 1
ATOM 685 O O . ASP A 1 89 ? -12.156 -21.281 6.16 1 98.38 89 ASP A O 1
ATOM 689 N N . GLU A 1 90 ? -11.438 -20.281 4.297 1 97.88 90 GLU A N 1
ATOM 690 C CA . GLU A 1 90 ? -10.047 -20.719 4.41 1 97.88 90 GLU A CA 1
ATOM 691 C C . GLU A 1 90 ? -9.094 -19.688 3.83 1 97.88 90 GLU A C 1
ATOM 693 O O . GLU A 1 90 ? -9.422 -19.016 2.846 1 97.88 90 GLU A O 1
ATOM 698 N N . LEU A 1 91 ? -7.977 -19.547 4.465 1 98.75 91 LEU A N 1
ATOM 699 C CA . LEU A 1 91 ? -6.953 -18.672 3.912 1 98.75 91 LEU A CA 1
ATOM 700 C C . LEU A 1 91 ? -6.164 -19.375 2.812 1 98.75 91 LEU A C 1
ATOM 702 O O . LEU A 1 91 ? -5.703 -20.5 3 1 98.75 91 LEU A O 1
ATOM 706 N N . PRO A 1 92 ? -6.031 -18.766 1.659 1 98.75 92 PRO A N 1
ATOM 707 C CA . PRO A 1 92 ? -5.102 -19.344 0.688 1 98.75 92 PRO A CA 1
ATOM 708 C C . PRO A 1 92 ? -3.666 -19.406 1.21 1 98.75 92 PRO A C 1
ATOM 710 O O . PRO A 1 92 ? -3.307 -18.672 2.129 1 98.75 92 PRO A O 1
ATOM 713 N N . PRO A 1 93 ? -2.824 -20.234 0.608 1 98.25 93 PRO A N 1
ATOM 714 C CA . PRO A 1 93 ? -1.439 -20.406 1.053 1 98.25 93 PRO A CA 1
ATOM 715 C C . PRO A 1 93 ? -0.654 -19.094 1.072 1 98.25 93 PRO A C 1
ATOM 717 O O . PRO A 1 93 ? 0.164 -18.875 1.969 1 98.25 93 PRO A O 1
ATOM 720 N N . VAL A 1 94 ? -0.901 -18.172 0.164 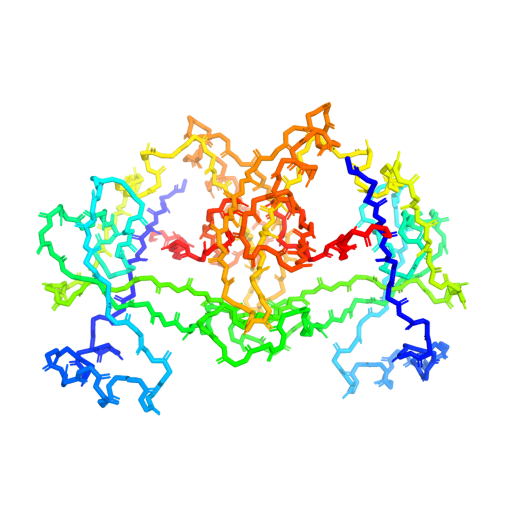1 97.75 94 VAL A N 1
ATOM 721 C CA . VAL A 1 94 ? -0.117 -16.953 0.043 1 97.75 94 VAL A CA 1
ATOM 722 C C . VAL A 1 94 ? -0.378 -16.047 1.247 1 97.75 94 VAL A C 1
ATOM 724 O O . VAL A 1 94 ? 0.444 -15.188 1.577 1 97.75 94 VAL A O 1
ATOM 727 N N . LEU A 1 95 ? -1.551 -16.141 1.87 1 98.5 95 LEU A N 1
ATOM 728 C CA . LEU A 1 95 ? -1.841 -15.391 3.088 1 98.5 95 LEU A CA 1
ATOM 729 C C . LEU A 1 95 ? -1.438 -16.188 4.324 1 98.5 95 LEU A C 1
ATOM 731 O O . LEU A 1 95 ? -0.855 -15.633 5.262 1 98.5 95 LEU A O 1
ATOM 735 N N . ALA A 1 96 ? -1.646 -17.469 4.289 1 98.38 96 ALA A N 1
ATOM 736 C CA . ALA A 1 96 ? -1.423 -18.344 5.445 1 98.38 96 ALA A CA 1
ATOM 737 C C . ALA A 1 96 ? 0.063 -18.422 5.781 1 98.38 96 ALA A C 1
ATOM 739 O O . ALA A 1 96 ? 0.431 -18.641 6.941 1 98.38 96 ALA A O 1
ATOM 740 N N . ALA A 1 97 ? 0.885 -18.25 4.832 1 96.81 97 ALA A N 1
ATOM 741 C CA . ALA A 1 97 ? 2.32 -18.453 5.012 1 96.81 97 ALA A CA 1
ATOM 742 C C . ALA A 1 97 ? 2.994 -17.172 5.516 1 96.81 97 ALA A C 1
ATOM 744 O O . ALA A 1 97 ? 4.211 -17.141 5.711 1 96.81 97 ALA A O 1
ATOM 745 N N . ARG A 1 98 ? 2.311 -16.078 5.758 1 96.62 98 ARG A N 1
ATOM 746 C CA . ARG A 1 98 ? 2.881 -14.789 6.145 1 96.62 98 ARG A CA 1
ATOM 747 C C . ARG A 1 98 ? 2.373 -14.359 7.512 1 96.62 98 ARG A C 1
ATOM 749 O O . ARG A 1 98 ? 1.21 -14.578 7.852 1 96.62 98 ARG A O 1
ATOM 756 N N . PRO A 1 99 ? 3.221 -13.711 8.289 1 97.44 99 PRO A N 1
ATOM 757 C CA . PRO A 1 99 ? 2.859 -13.406 9.68 1 97.44 99 PRO A CA 1
ATOM 758 C C . PRO A 1 99 ? 1.783 -12.328 9.789 1 97.44 99 PRO A C 1
ATOM 760 O O . PRO A 1 99 ? 1.02 -12.312 10.758 1 97.44 99 PRO A O 1
ATOM 763 N N . PHE A 1 100 ? 1.777 -11.406 8.828 1 98.56 100 PHE A N 1
ATOM 764 C CA . PHE A 1 100 ? 0.834 -10.297 8.891 1 98.56 100 PHE A CA 1
ATOM 765 C C . PHE A 1 100 ? 0.205 -10.047 7.527 1 98.56 100 PHE A C 1
ATOM 767 O O . PHE A 1 100 ? 0.806 -10.352 6.496 1 98.56 100 PHE A O 1
ATOM 774 N N . THR A 1 101 ? -0.952 -9.586 7.539 1 98.81 101 THR A N 1
ATOM 775 C CA . THR A 1 101 ? -1.69 -9.117 6.371 1 98.81 101 THR A CA 1
ATOM 776 C C . THR A 1 101 ? -2.281 -7.73 6.625 1 98.81 101 THR A C 1
ATOM 778 O O . THR A 1 101 ? -2.811 -7.461 7.703 1 98.81 101 THR A O 1
ATOM 781 N N . SER A 1 102 ? -2.082 -6.809 5.719 1 98.88 102 SER A N 1
ATOM 782 C CA . SER A 1 102 ? -2.873 -5.582 5.719 1 98.88 102 SER A CA 1
ATOM 783 C C . SER A 1 102 ? -4.266 -5.824 5.148 1 98.88 102 SER A C 1
ATOM 785 O O . SER A 1 102 ? -4.41 -6.195 3.98 1 98.88 102 SER A O 1
ATOM 787 N N . LEU A 1 103 ? -5.246 -5.656 5.934 1 98.94 103 LEU A N 1
ATOM 788 C CA . LEU A 1 103 ? -6.637 -5.867 5.539 1 98.94 103 LEU A CA 1
ATOM 789 C C . LEU A 1 103 ? -7.371 -4.539 5.406 1 98.94 103 LEU A C 1
ATOM 791 O O . LEU A 1 103 ? -7.309 -3.695 6.301 1 98.94 103 LEU A O 1
ATOM 795 N N . ARG A 1 104 ? -8.008 -4.328 4.277 1 98.88 104 ARG A N 1
ATOM 796 C CA . ARG A 1 104 ? -8.695 -3.07 4 1 98.88 104 ARG A CA 1
ATOM 797 C C . ARG A 1 104 ? -10.133 -3.316 3.553 1 98.88 104 ARG A C 1
ATOM 799 O O . ARG A 1 104 ? -10.375 -4.141 2.672 1 98.88 104 ARG A O 1
ATOM 806 N N . ALA A 1 105 ? -11.047 -2.639 4.109 1 98.94 105 ALA A N 1
ATOM 807 C CA . ALA A 1 105 ? -12.469 -2.773 3.797 1 98.94 105 ALA A CA 1
ATOM 808 C C . ALA A 1 105 ? -12.953 -1.603 2.947 1 98.94 105 ALA A C 1
ATOM 810 O O . ALA A 1 105 ? -12.578 -0.453 3.188 1 98.94 105 ALA A O 1
ATOM 811 N N . PHE A 1 106 ? -13.789 -1.903 2.02 1 98.94 106 PHE A N 1
ATOM 812 C CA . PHE A 1 106 ? -14.344 -0.898 1.118 1 98.94 106 PHE A CA 1
ATOM 813 C C . PHE A 1 106 ? -15.859 -1.002 1.053 1 98.94 106 PHE A C 1
ATOM 815 O O . PHE A 1 106 ? -16.422 -2.094 1.171 1 98.94 106 PHE A O 1
ATOM 822 N N . ASP A 1 107 ? -16.484 0.15 0.885 1 98.81 107 ASP A N 1
ATOM 823 C CA . ASP A 1 107 ? -17.906 0.137 0.575 1 98.81 107 ASP A CA 1
ATOM 824 C C . ASP A 1 107 ? -18.141 -0.011 -0.927 1 98.81 107 ASP A C 1
ATOM 826 O O . ASP A 1 107 ? -17.203 -0.204 -1.692 1 98.81 107 ASP A O 1
ATOM 830 N N . ALA A 1 108 ? -19.359 0.009 -1.326 1 98.38 108 ALA A N 1
ATOM 831 C CA . ALA A 1 108 ? -19.719 -0.268 -2.713 1 98.38 108 ALA A CA 1
ATOM 832 C C . ALA A 1 108 ? -19.156 0.794 -3.65 1 98.38 108 ALA A C 1
ATOM 834 O O . ALA A 1 108 ? -18.906 0.525 -4.832 1 98.38 108 ALA A O 1
ATOM 835 N N . ALA A 1 109 ? -18.906 1.976 -3.148 1 98 109 ALA A N 1
ATOM 836 C CA . ALA A 1 109 ? -18.391 3.074 -3.957 1 98 109 ALA A CA 1
ATOM 837 C C . ALA A 1 109 ? -16.859 3.023 -4.027 1 98 109 ALA A C 1
ATOM 839 O O . ALA A 1 109 ? -16.234 3.795 -4.762 1 98 109 ALA A O 1
ATOM 840 N N . GLY A 1 110 ? -16.25 2.16 -3.279 1 98.56 110 GLY A N 1
ATOM 841 C CA . GLY A 1 110 ? -14.805 2.035 -3.287 1 98.56 110 GLY A CA 1
ATOM 842 C C . GLY A 1 110 ? -14.125 2.92 -2.26 1 98.56 110 GLY A C 1
ATOM 843 O O . GLY A 1 110 ? -12.914 3.129 -2.318 1 98.56 110 GLY A O 1
ATOM 844 N N . MET A 1 111 ? -14.938 3.541 -1.327 1 98.31 111 MET A N 1
ATOM 845 C CA . MET A 1 111 ? -14.367 4.27 -0.2 1 98.31 111 MET A CA 1
ATOM 846 C C . MET A 1 111 ? -13.898 3.311 0.887 1 98.31 111 MET A C 1
ATOM 848 O O . MET A 1 111 ? -14.602 2.359 1.229 1 98.31 111 MET A O 1
ATOM 852 N N . MET A 1 112 ? -12.727 3.537 1.389 1 98.38 112 MET A N 1
ATOM 853 C CA . MET A 1 112 ? -12.234 2.67 2.457 1 98.38 112 MET A CA 1
ATOM 854 C C . MET A 1 112 ? -12.969 2.953 3.764 1 98.38 112 MET A C 1
ATOM 856 O O . MET A 1 112 ? -13.055 4.105 4.195 1 98.38 112 MET A O 1
ATOM 860 N N . THR A 1 113 ? -13.43 1.932 4.387 1 97.62 113 THR A N 1
ATOM 861 C CA . THR A 1 113 ? -14.227 2.096 5.602 1 97.62 113 THR A CA 1
ATOM 862 C C . THR A 1 113 ? -13.453 1.602 6.824 1 97.62 113 THR A C 1
ATOM 864 O O . THR A 1 113 ? -13.789 1.949 7.957 1 97.62 113 THR A O 1
ATOM 867 N N . ASP A 1 114 ? -12.484 0.81 6.586 1 98.06 114 ASP A N 1
ATOM 868 C CA . ASP A 1 114 ? -11.656 0.247 7.648 1 98.06 114 ASP A CA 1
ATOM 869 C C . ASP A 1 114 ? -10.32 -0.244 7.098 1 98.06 114 ASP A C 1
ATOM 871 O O . ASP A 1 114 ? -10.172 -0.448 5.891 1 98.06 114 ASP A O 1
ATOM 875 N N . GLY A 1 115 ? -9.336 -0.355 7.871 1 98.25 115 GLY A N 1
ATOM 876 C CA . GLY A 1 115 ? -8.008 -0.858 7.551 1 98.25 115 GLY A CA 1
ATOM 877 C C . GLY A 1 115 ? -7.211 -1.258 8.773 1 98.25 115 GLY A C 1
ATOM 878 O O . GLY A 1 115 ? -7.199 -0.539 9.781 1 98.25 115 GLY A O 1
ATOM 879 N N . ALA A 1 116 ? -6.508 -2.371 8.727 1 98.31 116 ALA A N 1
ATOM 880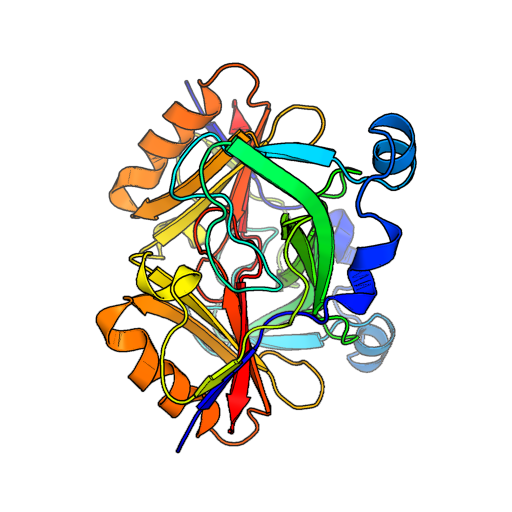 C CA . ALA A 1 116 ? -5.762 -2.848 9.883 1 98.31 116 ALA A CA 1
ATOM 881 C C . ALA A 1 116 ? -4.617 -3.764 9.461 1 98.31 116 ALA A C 1
ATOM 883 O O . ALA A 1 116 ? -4.715 -4.469 8.461 1 98.31 116 ALA A O 1
ATOM 884 N N . LEU A 1 117 ? -3.58 -3.729 10.203 1 98.81 117 LEU A N 1
ATOM 885 C CA . LEU A 1 117 ? -2.564 -4.777 10.195 1 98.81 117 LEU A CA 1
ATOM 886 C C . LEU A 1 117 ? -2.988 -5.957 11.062 1 98.81 117 LEU A C 1
ATOM 888 O O . LEU A 1 117 ? -3.23 -5.797 12.258 1 98.81 117 LEU A O 1
ATOM 892 N N . VAL A 1 118 ? -3.018 -7.172 10.492 1 98.88 118 VAL A N 1
ATOM 893 C CA . VAL A 1 118 ? -3.627 -8.305 11.188 1 98.88 118 VAL A CA 1
ATOM 894 C C . VAL A 1 118 ? -2.656 -9.477 11.211 1 98.88 118 VAL A C 1
ATOM 896 O O . VAL A 1 118 ? -2.102 -9.859 10.18 1 98.88 118 VAL A O 1
ATOM 899 N N . ALA A 1 119 ? -2.436 -10.008 12.414 1 98.62 119 ALA A N 1
ATOM 900 C CA . ALA A 1 119 ? -1.671 -11.25 12.516 1 98.62 119 ALA A CA 1
ATOM 901 C C . ALA A 1 119 ? -2.422 -12.414 11.875 1 98.62 119 ALA A C 1
ATOM 903 O O . ALA A 1 119 ? -3.648 -12.492 11.969 1 98.62 119 ALA A O 1
ATOM 904 N N . VAL A 1 120 ? -1.64 -13.312 11.281 1 98.56 120 VAL A N 1
ATOM 905 C CA . VAL A 1 120 ? -2.236 -14.398 10.5 1 98.56 120 VAL A CA 1
ATOM 906 C C . VAL A 1 120 ? -3.195 -15.195 11.383 1 98.56 120 VAL A C 1
ATOM 908 O O . VAL A 1 120 ? -4.234 -15.664 10.906 1 98.56 120 VAL A O 1
ATOM 911 N N . GLY A 1 121 ? -2.939 -15.438 12.625 1 98.38 121 GLY A N 1
ATOM 912 C CA . GLY A 1 121 ? -3.809 -16.188 13.516 1 98.38 121 GLY A CA 1
ATOM 913 C C . GLY A 1 121 ? -5.164 -15.539 13.719 1 98.38 121 GLY A C 1
ATOM 914 O O . GLY A 1 121 ? -6.152 -16.219 14 1 98.38 121 GLY A O 1
ATOM 915 N N . ASP A 1 122 ? -5.246 -14.219 13.555 1 98.69 122 ASP A N 1
ATOM 916 C CA . ASP A 1 122 ? -6.461 -13.453 13.797 1 98.69 122 ASP A CA 1
ATOM 917 C C . ASP A 1 122 ? -7.172 -13.125 12.484 1 98.69 122 ASP A C 1
ATOM 919 O O . ASP A 1 122 ? -8.258 -12.539 12.492 1 98.69 122 ASP A O 1
ATOM 923 N N . LEU A 1 123 ? -6.602 -13.531 11.383 1 98.75 123 LEU A N 1
ATOM 924 C CA . LEU A 1 123 ? -7.02 -13.023 10.086 1 98.75 123 LEU A CA 1
ATOM 925 C C . LEU A 1 123 ? -8.43 -13.5 9.742 1 98.75 123 LEU A C 1
ATOM 927 O O . LEU A 1 123 ? -9.281 -12.703 9.344 1 98.75 123 LEU A O 1
ATOM 931 N N . PRO A 1 124 ? -8.781 -14.789 9.938 1 98.75 124 PRO A N 1
ATOM 932 C CA . PRO A 1 124 ? -10.148 -15.203 9.617 1 98.75 124 PRO A CA 1
ATOM 933 C C . PRO A 1 124 ? -11.203 -14.453 10.422 1 98.75 124 PRO A C 1
ATOM 935 O O . PRO A 1 124 ? -12.219 -14.031 9.875 1 98.75 124 PRO A O 1
ATOM 938 N N . ASP A 1 125 ? -10.969 -14.25 11.68 1 98.69 125 ASP A N 1
ATOM 939 C CA . ASP A 1 125 ? -11.922 -13.547 12.531 1 98.69 125 ASP A CA 1
ATOM 940 C C . ASP A 1 125 ? -12.055 -12.078 12.117 1 98.69 125 ASP A C 1
ATOM 942 O O . ASP A 1 125 ? -13.156 -11.531 12.094 1 98.69 125 ASP A O 1
ATOM 946 N N . GLU A 1 126 ? -10.922 -11.461 11.852 1 98.88 126 GLU A N 1
ATOM 947 C CA . GLU A 1 126 ? -10.945 -10.062 11.445 1 98.88 126 GLU A CA 1
ATOM 948 C C . GLU A 1 126 ? -11.656 -9.891 10.102 1 98.88 126 GLU A C 1
ATOM 950 O O . GLU A 1 126 ? -12.367 -8.906 9.891 1 98.88 126 GLU A O 1
ATOM 955 N N . ILE A 1 127 ? -11.438 -10.82 9.133 1 98.88 127 ILE A N 1
ATOM 956 C CA . ILE A 1 127 ? -12.156 -10.812 7.859 1 98.88 127 ILE A CA 1
ATOM 957 C C . ILE A 1 127 ? -13.656 -10.812 8.109 1 98.88 127 ILE A C 1
ATOM 959 O O . ILE A 1 127 ? -14.383 -9.984 7.562 1 98.88 127 ILE A O 1
ATOM 963 N N . ARG A 1 128 ? -14.133 -11.695 8.969 1 98.75 128 ARG A N 1
ATOM 964 C CA . ARG A 1 128 ? -15.562 -11.797 9.258 1 98.75 128 ARG A CA 1
ATOM 965 C C . ARG A 1 128 ? -16.078 -10.523 9.922 1 98.75 128 ARG A C 1
ATOM 967 O O . ARG A 1 128 ? -17.141 -10.023 9.57 1 98.75 128 ARG A O 1
ATOM 974 N N . ARG A 1 129 ? -15.336 -10.023 10.883 1 98.69 129 ARG A N 1
ATOM 975 C CA . ARG A 1 129 ? -15.734 -8.805 11.578 1 98.69 129 ARG A CA 1
ATOM 976 C C . ARG A 1 129 ? -15.914 -7.652 10.586 1 98.69 129 ARG A C 1
ATOM 978 O O . ARG A 1 129 ? -16.922 -6.949 10.633 1 98.69 129 ARG A O 1
ATOM 985 N N . MET A 1 130 ? -14.969 -7.469 9.695 1 98.75 130 MET A N 1
ATOM 986 C CA . MET A 1 130 ? -15.016 -6.363 8.75 1 98.75 130 MET A CA 1
ATOM 987 C C . MET A 1 130 ? -16.156 -6.551 7.75 1 98.75 130 MET A C 1
ATOM 989 O O . MET A 1 130 ? -16.859 -5.594 7.41 1 98.75 130 MET A O 1
ATOM 993 N N . LEU A 1 131 ? -16.281 -7.766 7.258 1 98.75 131 LEU A N 1
ATOM 994 C CA . LEU A 1 131 ? -17.344 -8.023 6.289 1 98.75 131 LEU A CA 1
ATOM 995 C C . LEU A 1 131 ? -18.719 -7.824 6.922 1 98.75 131 LEU A C 1
ATOM 997 O O . LEU A 1 131 ? -19.672 -7.441 6.242 1 98.75 131 LEU A O 1
ATOM 1001 N N . ASP A 1 132 ? -18.797 -8.016 8.234 1 98.19 132 ASP A N 1
ATOM 1002 C CA . ASP A 1 132 ? -20.062 -7.895 8.938 1 98.19 132 ASP A CA 1
ATOM 1003 C C . ASP A 1 132 ? -20.391 -6.43 9.234 1 98.19 132 ASP A C 1
ATOM 1005 O O . ASP A 1 132 ? -21.531 -6.098 9.578 1 98.19 132 ASP A O 1
ATOM 1009 N N . ALA A 1 133 ? -19.422 -5.547 9.211 1 97.88 133 ALA A N 1
ATOM 1010 C CA . ALA A 1 133 ? -19.641 -4.129 9.469 1 97.88 133 ALA A CA 1
ATOM 1011 C C . ALA A 1 133 ? -20.578 -3.527 8.422 1 97.88 133 ALA A C 1
ATOM 1013 O O . ALA A 1 133 ? -20.422 -3.777 7.223 1 97.88 133 ALA A O 1
ATOM 1014 N N . PRO A 1 134 ? -21.531 -2.748 8.867 1 97.06 134 PRO A N 1
ATOM 1015 C CA . PRO A 1 134 ? -22.469 -2.139 7.91 1 97.06 134 PRO A CA 1
ATOM 1016 C C . PRO A 1 134 ? -21.75 -1.304 6.848 1 97.06 134 PRO A C 1
ATOM 1018 O O . PRO A 1 134 ? -20.828 -0.544 7.164 1 97.06 134 PRO A O 1
ATOM 1021 N N . GLY A 1 135 ? -22.094 -1.506 5.633 1 96.81 135 GLY A N 1
ATOM 1022 C CA . GLY A 1 135 ? -21.594 -0.7 4.531 1 96.81 135 GLY A CA 1
ATOM 1023 C C . GLY A 1 135 ? -20.391 -1.313 3.844 1 96.81 135 GLY A C 1
ATOM 1024 O O . GLY A 1 135 ? -20 -0.89 2.75 1 96.81 135 GLY A O 1
ATOM 1025 N N . THR A 1 136 ? -19.781 -2.365 4.445 1 98.5 136 THR A N 1
ATOM 1026 C CA . THR A 1 136 ? -18.641 -3.006 3.812 1 98.5 136 THR A CA 1
ATOM 1027 C C . THR A 1 136 ? -19.078 -3.896 2.656 1 98.5 136 THR A C 1
ATOM 1029 O O . THR A 1 136 ? -19.938 -4.773 2.834 1 98.5 136 THR A O 1
ATOM 1032 N N . ALA A 1 137 ? -18.531 -3.707 1.508 1 98.81 137 ALA A N 1
ATOM 1033 C CA . ALA A 1 137 ? -18.859 -4.492 0.323 1 98.81 137 ALA A CA 1
ATOM 1034 C C . ALA A 1 137 ? -17.828 -5.59 0.081 1 98.81 137 ALA A C 1
ATOM 1036 O O . ALA A 1 137 ? -18.188 -6.715 -0.282 1 98.81 137 ALA A O 1
ATOM 1037 N N . TYR A 1 138 ? -16.594 -5.324 0.268 1 98.94 138 TYR A N 1
ATOM 1038 C CA . TYR A 1 138 ? -15.516 -6.277 0.04 1 98.94 138 TYR A CA 1
ATOM 1039 C C . TYR A 1 138 ? -14.242 -5.84 0.756 1 98.94 138 TYR A C 1
ATOM 1041 O O . TYR A 1 138 ? -14.188 -4.742 1.317 1 98.94 138 TYR A O 1
ATOM 1049 N N . LEU A 1 139 ? -13.289 -6.723 0.793 1 98.94 139 LEU A N 1
ATOM 1050 C CA . LEU A 1 139 ? -11.984 -6.445 1.382 1 98.94 139 LEU A CA 1
ATOM 1051 C C . LEU A 1 139 ? -10.867 -6.695 0.373 1 98.94 139 LEU A C 1
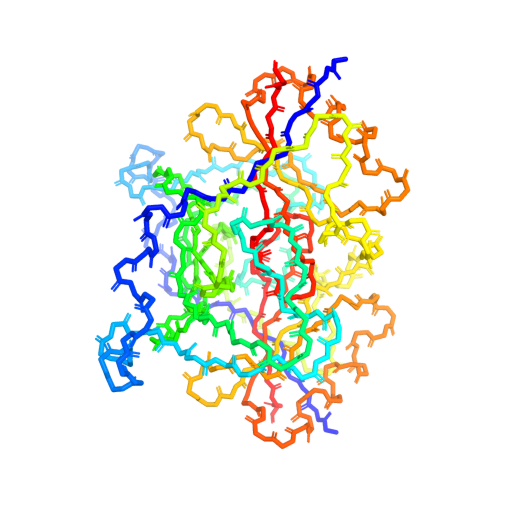ATOM 1053 O O . LEU A 1 139 ? -11.039 -7.473 -0.567 1 98.94 139 LEU A O 1
AT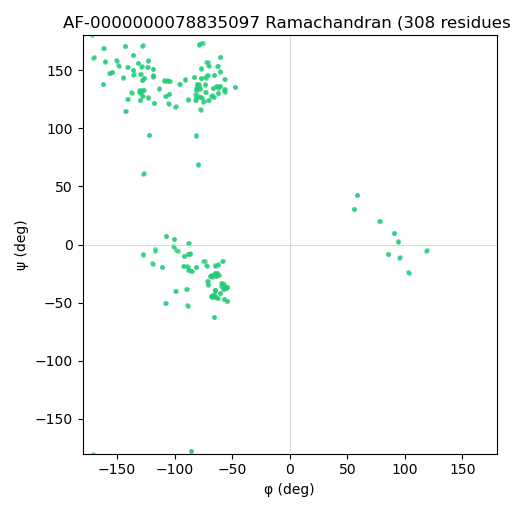OM 1057 N N . HIS A 1 140 ? -9.781 -6.008 0.543 1 98.94 140 HIS A N 1
ATOM 1058 C CA . HIS A 1 140 ? -8.508 -6.352 -0.072 1 98.94 140 HIS A CA 1
ATOM 1059 C C . HIS A 1 140 ? -7.48 -6.762 0.979 1 98.94 140 HIS A C 1
ATOM 1061 O O . HIS A 1 140 ? -7.359 -6.109 2.021 1 98.94 140 HIS A O 1
ATOM 1067 N N . ALA A 1 141 ? -6.789 -7.84 0.714 1 98.94 141 ALA A N 1
ATOM 1068 C CA . ALA A 1 141 ? -5.59 -8.195 1.462 1 98.94 141 ALA A CA 1
ATOM 1069 C C . ALA A 1 141 ? -4.332 -7.719 0.745 1 98.94 141 ALA A C 1
ATOM 1071 O O . ALA A 1 141 ? -4.242 -7.793 -0.483 1 98.94 141 ALA A O 1
ATOM 1072 N N . HIS A 1 142 ? -3.41 -7.207 1.481 1 98.88 142 HIS A N 1
ATOM 1073 C CA . HIS A 1 142 ? -2.113 -6.77 0.981 1 98.88 142 HIS A CA 1
ATOM 1074 C C . HIS A 1 142 ? -0.978 -7.309 1.846 1 98.88 142 HIS A C 1
ATOM 1076 O O . HIS A 1 142 ? -1.178 -7.605 3.025 1 98.88 142 HIS A O 1
ATOM 1082 N N . TYR A 1 143 ? 0.207 -7.406 1.25 1 98.5 143 TYR A N 1
ATOM 1083 C CA . TYR A 1 143 ? 1.416 -7.656 2.025 1 98.5 143 TYR A CA 1
ATOM 1084 C C . TYR A 1 143 ? 1.95 -6.371 2.639 1 98.5 143 TYR A C 1
ATOM 1086 O O . TYR A 1 143 ? 2.205 -5.395 1.929 1 98.5 143 TYR A O 1
ATOM 1094 N N . PRO A 1 144 ? 2.162 -6.375 3.939 1 98.12 144 PRO A N 1
ATOM 1095 C CA . PRO A 1 144 ? 2.447 -5.082 4.566 1 98.12 144 PRO A CA 1
ATOM 1096 C C . PRO A 1 144 ? 3.826 -4.539 4.195 1 98.12 144 PRO A C 1
ATOM 1098 O O . PRO A 1 144 ? 4.012 -3.322 4.109 1 98.12 144 PRO A O 1
ATOM 1101 N N . GLY A 1 145 ? 4.828 -5.359 4.016 1 97.75 145 GLY A N 1
ATOM 1102 C CA . GLY A 1 145 ? 6.168 -4.875 3.729 1 97.75 145 GLY A CA 1
ATOM 1103 C C . GLY A 1 145 ? 6.277 -4.168 2.391 1 97.75 145 GLY A C 1
ATOM 1104 O O . GLY A 1 145 ? 6.359 -2.938 2.336 1 97.75 145 GLY A O 1
ATOM 1105 N N . ARG A 1 146 ? 6.016 -4.898 1.363 1 97.81 146 ARG A N 1
ATOM 1106 C CA . ARG A 1 146 ? 6.223 -4.371 0.019 1 97.81 146 ARG A CA 1
ATOM 1107 C C . ARG A 1 146 ? 4.949 -3.73 -0.519 1 97.81 146 ARG A C 1
ATOM 1109 O O . ARG A 1 146 ? 4.988 -2.977 -1.492 1 97.81 146 ARG A O 1
ATOM 1116 N N . GLY A 1 147 ? 3.842 -4.059 0.076 1 98.25 147 GLY A N 1
ATOM 1117 C CA . GLY A 1 147 ? 2.635 -3.295 -0.195 1 98.25 147 GLY A CA 1
ATOM 1118 C C . GLY A 1 147 ? 1.785 -3.895 -1.3 1 98.25 147 GLY A C 1
ATOM 1119 O O . GLY A 1 147 ? 0.711 -3.377 -1.614 1 98.25 147 GLY A O 1
ATOM 1120 N N . CYS A 1 148 ? 2.107 -4.977 -1.862 1 98.5 148 CYS A N 1
ATOM 1121 C CA . CYS A 1 148 ? 1.402 -5.516 -3.02 1 98.5 148 CYS A CA 1
ATOM 1122 C C . CYS A 1 148 ? 0.023 -6.035 -2.627 1 98.5 148 CYS A C 1
ATOM 1124 O O . CYS A 1 148 ? -0.144 -6.617 -1.555 1 98.5 148 CYS A O 1
ATOM 1126 N N . PHE A 1 149 ? -0.897 -5.887 -3.514 1 98.94 149 PHE A N 1
ATOM 1127 C CA . PHE A 1 149 ? -2.197 -6.543 -3.439 1 98.94 149 PHE A CA 1
ATOM 1128 C C . PHE A 1 149 ? -2.039 -8.055 -3.443 1 98.94 149 PHE A C 1
ATOM 1130 O O . PHE A 1 149 ? -1.246 -8.602 -4.215 1 98.94 149 PHE A O 1
ATOM 1137 N N . ALA A 1 150 ? -2.809 -8.695 -2.562 1 98.81 150 ALA A N 1
ATOM 1138 C CA . ALA A 1 150 ? -2.723 -10.148 -2.486 1 98.81 150 ALA A CA 1
ATOM 1139 C C . ALA A 1 150 ? -3.967 -10.805 -3.078 1 98.81 150 ALA A C 1
ATOM 1141 O O . ALA A 1 150 ? -3.867 -11.656 -3.965 1 98.81 150 ALA A O 1
ATOM 1142 N N . ALA A 1 151 ? -5.121 -10.305 -2.604 1 98.88 151 ALA A N 1
ATOM 1143 C CA . ALA A 1 151 ? -6.359 -10.93 -3.064 1 98.88 151 ALA A CA 1
ATOM 1144 C C . ALA A 1 151 ? -7.578 -10.117 -2.637 1 98.88 151 ALA A C 1
ATOM 1146 O O . ALA A 1 151 ? -7.504 -9.328 -1.696 1 98.88 151 ALA A O 1
ATOM 1147 N N . ARG A 1 152 ? -8.617 -10.398 -3.316 1 98.81 152 ARG A N 1
ATOM 1148 C CA . ARG A 1 152 ? -9.93 -9.891 -2.93 1 98.81 152 ARG A CA 1
ATOM 1149 C C . ARG A 1 152 ? -10.641 -10.867 -2 1 98.81 152 ARG A C 1
ATOM 1151 O O . ARG A 1 152 ? -10.547 -12.078 -2.174 1 98.81 152 ARG A O 1
ATOM 1158 N N . ILE A 1 153 ? -11.344 -10.344 -1.03 1 98.94 153 ILE A N 1
ATOM 1159 C CA . ILE A 1 153 ? -12.141 -11.125 -0.094 1 98.94 153 ILE A CA 1
ATOM 1160 C C . ILE A 1 153 ? -13.57 -10.586 -0.065 1 98.94 153 ILE A C 1
ATOM 1162 O O . ILE A 1 153 ? -13.789 -9.375 -0.011 1 98.94 153 ILE A O 1
ATOM 1166 N N . ALA A 1 154 ? -14.5 -11.422 -0.136 1 98.69 154 ALA A N 1
ATOM 1167 C CA . ALA A 1 154 ? -15.914 -11.031 -0.12 1 98.69 154 ALA A CA 1
ATOM 1168 C C . ALA A 1 154 ? -16.75 -12.047 0.652 1 98.69 154 ALA A C 1
ATOM 1170 O O . ALA A 1 154 ? -16.234 -13.07 1.102 1 98.69 154 ALA A O 1
ATOM 1171 N N . ARG A 1 155 ? -17.984 -11.648 0.866 1 98.31 155 ARG A N 1
ATOM 1172 C CA . ARG A 1 155 ? -18.922 -12.625 1.408 1 98.31 155 ARG A CA 1
ATOM 1173 C C . ARG A 1 155 ? -19.141 -13.781 0.437 1 98.31 155 ARG A C 1
ATOM 1175 O O . ARG A 1 155 ? -19.156 -13.578 -0.78 1 98.31 155 ARG A O 1
A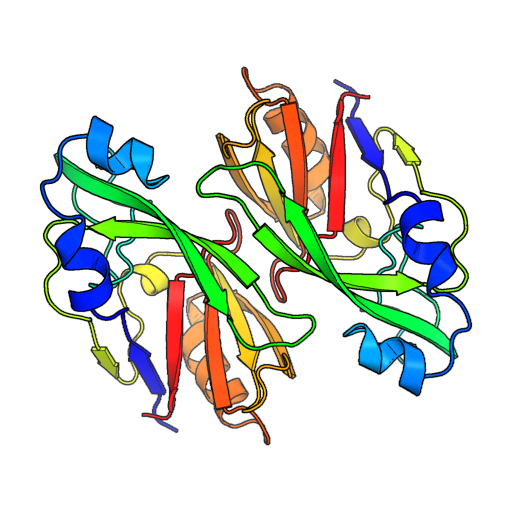TOM 1182 N N . ALA A 1 156 ? -19.125 -14.883 1.028 1 94.75 156 ALA A N 1
ATOM 1183 C CA . ALA A 1 156 ? -19.297 -16.062 0.189 1 94.75 156 ALA A CA 1
ATOM 1184 C C . ALA A 1 156 ? -20.688 -16.109 -0.419 1 94.75 156 ALA A C 1
ATOM 1186 O O . ALA A 1 156 ? -21.641 -15.562 0.148 1 94.75 156 ALA A O 1
ATOM 1187 N N . MET B 1 1 ? 25.453 6.582 8.586 1 91.38 1 MET B N 1
ATOM 1188 C CA . MET B 1 1 ? 24.891 7.461 7.562 1 91.38 1 MET B CA 1
ATOM 1189 C C . MET B 1 1 ? 23.703 8.234 8.109 1 91.38 1 MET B C 1
ATOM 1191 O O . MET B 1 1 ? 22.906 7.699 8.883 1 91.38 1 MET B O 1
ATOM 1195 N N . SER B 1 2 ? 23.641 9.508 7.848 1 97.38 2 SER B N 1
ATOM 1196 C CA . SER B 1 2 ? 22.516 10.344 8.258 1 97.38 2 SER B CA 1
ATOM 1197 C C . SER B 1 2 ? 21.359 10.25 7.27 1 97.38 2 SER B C 1
ATOM 1199 O O . SER B 1 2 ? 21.578 10.102 6.066 1 97.38 2 SER B O 1
ATOM 1201 N N . PHE B 1 3 ? 20.156 10.297 7.801 1 98.81 3 PHE B N 1
ATOM 1202 C CA . PHE B 1 3 ? 18.984 10.281 6.934 1 98.81 3 PHE B CA 1
ATOM 1203 C C . PHE B 1 3 ? 18.109 11.5 7.176 1 98.81 3 PHE B C 1
ATOM 1205 O O . PHE B 1 3 ? 18.234 12.164 8.203 1 98.81 3 PHE B O 1
ATOM 1212 N N . VAL B 1 4 ? 17.328 11.82 6.211 1 98.88 4 VAL B N 1
ATOM 1213 C CA . VAL B 1 4 ? 16.375 12.922 6.309 1 98.88 4 VAL B CA 1
ATOM 1214 C C . VAL B 1 4 ? 14.992 12.445 5.879 1 98.88 4 VAL B C 1
ATOM 1216 O O . VAL B 1 4 ? 14.859 11.695 4.91 1 98.88 4 VAL B O 1
ATOM 1219 N N . VAL B 1 5 ? 13.992 12.766 6.66 1 98.88 5 VAL B N 1
ATOM 1220 C CA . VAL B 1 5 ? 12.586 12.562 6.332 1 98.88 5 VAL B CA 1
ATOM 1221 C C . VAL B 1 5 ? 11.945 13.898 5.957 1 98.88 5 VAL B C 1
ATOM 1223 O O . VAL B 1 5 ? 12.039 14.875 6.711 1 98.88 5 VAL B O 1
ATOM 1226 N N . THR B 1 6 ? 11.266 13.922 4.812 1 98.81 6 THR B N 1
ATOM 1227 C CA . THR B 1 6 ? 10.75 15.203 4.332 1 98.81 6 THR B CA 1
ATOM 1228 C C . THR B 1 6 ? 9.266 15.109 4.012 1 98.81 6 THR B C 1
ATOM 1230 O O . THR B 1 6 ? 8.797 14.078 3.531 1 98.81 6 THR B O 1
ATOM 1233 N N . GLY B 1 7 ? 8.586 16.203 4.355 1 98.81 7 GLY B N 1
ATOM 1234 C CA . GLY B 1 7 ? 7.203 16.344 3.918 1 98.81 7 GLY B CA 1
ATOM 1235 C C . GLY B 1 7 ? 7.082 16.781 2.471 1 98.81 7 GLY B C 1
ATOM 1236 O O . GLY B 1 7 ? 8.086 17.109 1.831 1 98.81 7 GLY B O 1
ATOM 1237 N N . LEU B 1 8 ? 5.895 16.766 1.96 1 98.75 8 LEU B N 1
ATOM 1238 C CA . LEU B 1 8 ? 5.609 17.203 0.597 1 98.75 8 LEU B CA 1
ATOM 1239 C C . LEU B 1 8 ? 5.605 18.719 0.505 1 98.75 8 LEU B C 1
ATOM 1241 O O . LEU B 1 8 ? 5.305 19.406 1.487 1 98.75 8 LEU B O 1
ATOM 1245 N N . PRO B 1 9 ? 5.941 19.25 -0.646 1 98.25 9 PRO B N 1
ATOM 1246 C CA . PRO B 1 9 ? 5.945 20.703 -0.801 1 98.25 9 PRO B CA 1
ATOM 1247 C C . PRO B 1 9 ? 4.551 21.312 -0.694 1 98.25 9 PRO B C 1
ATOM 1249 O O . PRO B 1 9 ? 3.658 20.953 -1.468 1 98.25 9 PRO B O 1
ATOM 1252 N N . ALA B 1 10 ? 4.402 22.266 0.158 1 97.75 10 ALA B N 1
ATOM 1253 C CA . ALA B 1 10 ? 3.115 22.906 0.425 1 97.75 10 ALA B CA 1
ATOM 1254 C C . ALA B 1 10 ? 2.539 23.531 -0.842 1 97.75 10 ALA B C 1
ATOM 1256 O O . ALA B 1 10 ? 1.323 23.531 -1.046 1 97.75 10 ALA B O 1
ATOM 1257 N N . GLN B 1 11 ? 3.41 24.016 -1.717 1 97.31 11 GLN B N 1
ATOM 1258 C CA . GLN B 1 11 ? 2.992 24.766 -2.896 1 97.31 11 GLN B CA 1
ATOM 1259 C C . GLN B 1 11 ? 2.152 23.891 -3.83 1 97.31 11 GLN B C 1
ATOM 1261 O O . GLN B 1 11 ? 1.302 24.406 -4.562 1 97.31 11 GLN B O 1
ATOM 1266 N N . ASP B 1 12 ? 2.324 22.609 -3.766 1 97.38 12 ASP B N 1
ATOM 1267 C CA . ASP B 1 12 ? 1.597 21.688 -4.629 1 97.38 12 ASP B CA 1
ATOM 1268 C C . ASP B 1 12 ? 0.131 21.578 -4.215 1 97.38 12 ASP B C 1
ATOM 1270 O O . ASP B 1 12 ? -0.715 21.156 -5.004 1 97.38 12 ASP B O 1
ATOM 1274 N N . PHE B 1 13 ? -0.178 22 -3.002 1 98.19 13 PHE B N 1
ATOM 1275 C CA . PHE B 1 13 ? -1.506 21.766 -2.445 1 98.19 13 PHE B CA 1
ATOM 1276 C C . PHE B 1 13 ? -2.201 23.094 -2.135 1 98.19 13 PHE B C 1
ATOM 1278 O O . PHE B 1 13 ? -3.42 23.125 -1.952 1 98.19 13 PHE B O 1
ATOM 1285 N N . GLN B 1 14 ? -1.509 24.172 -2.072 1 95.94 14 GLN B N 1
ATOM 1286 C CA . GLN B 1 14 ? -1.995 25.484 -1.661 1 95.94 14 GLN B CA 1
ATOM 1287 C C . GLN B 1 14 ? -3.199 25.906 -2.496 1 95.94 14 GLN B C 1
ATOM 1289 O O . GLN B 1 14 ? -4.133 26.531 -1.979 1 95.94 14 GLN B O 1
ATOM 1294 N N . PRO B 1 15 ? -3.23 25.609 -3.795 1 96.69 15 PRO B N 1
ATOM 1295 C CA . PRO B 1 15 ? -4.383 26.016 -4.602 1 96.69 15 PRO B CA 1
ATOM 1296 C C . PRO B 1 15 ? -5.684 25.359 -4.137 1 96.69 15 PRO B C 1
ATOM 1298 O O . PRO B 1 15 ? -6.77 25.812 -4.504 1 96.69 15 PRO B O 1
ATOM 1301 N N . LEU B 1 16 ? -5.617 24.328 -3.371 1 97.94 16 LEU B N 1
ATOM 1302 C CA . LEU B 1 16 ? -6.805 23.641 -2.893 1 97.94 16 LEU B CA 1
ATOM 1303 C C . LEU B 1 16 ? -7.312 24.25 -1.595 1 97.94 16 LEU B C 1
ATOM 1305 O O . LEU B 1 16 ? -8.461 24.047 -1.21 1 97.94 16 LEU B O 1
ATOM 1309 N N . PHE B 1 17 ? -6.461 24.938 -0.879 1 96.69 17 PHE B N 1
ATOM 1310 C CA . PHE B 1 17 ? -6.785 25.391 0.467 1 96.69 17 PHE B CA 1
ATOM 1311 C C . PHE B 1 17 ? -7.883 26.453 0.431 1 96.69 17 PHE B C 1
ATOM 1313 O O . PHE B 1 17 ? -7.812 27.391 -0.356 1 96.69 17 PHE B O 1
ATOM 1320 N N . GLY B 1 18 ? -8.93 26.188 1.262 1 95.69 18 GLY B N 1
ATOM 1321 C CA . GLY B 1 18 ? -9.977 27.172 1.425 1 95.69 18 GLY B CA 1
ATOM 1322 C C . GLY B 1 18 ? -11.062 27.078 0.365 1 95.69 18 GLY B C 1
ATOM 1323 O O . GLY B 1 18 ? -12.078 27.766 0.442 1 95.69 18 GLY B O 1
ATOM 1324 N N . LEU B 1 19 ? -10.891 26.281 -0.654 1 97.62 19 LEU B N 1
ATOM 1325 C CA . LEU B 1 19 ? -11.93 26.109 -1.665 1 97.62 19 LEU B CA 1
ATOM 1326 C C . LEU B 1 19 ? -13.211 25.562 -1.042 1 97.62 19 LEU B C 1
ATOM 1328 O O . LEU B 1 19 ? -13.164 24.844 -0.052 1 97.62 19 LEU B O 1
ATOM 1332 N N . PRO B 1 20 ? -14.352 26 -1.691 1 98.06 20 PRO B N 1
ATOM 1333 C CA . PRO B 1 20 ? -15.602 25.375 -1.238 1 98.06 20 PRO B CA 1
ATOM 1334 C C . PRO B 1 20 ? -15.625 23.859 -1.47 1 98.06 20 PRO B C 1
ATOM 1336 O O . PRO B 1 20 ? -14.961 23.359 -2.381 1 98.06 20 PRO B O 1
ATOM 1339 N N . ASP B 1 21 ? -16.406 23.172 -0.639 1 97.62 21 ASP B N 1
ATOM 1340 C CA . ASP B 1 21 ? -16.484 21.703 -0.702 1 97.62 21 ASP B CA 1
ATOM 1341 C C . ASP B 1 21 ? -16.844 21.234 -2.107 1 97.62 21 ASP B C 1
ATOM 1343 O O . ASP B 1 21 ? -16.328 20.234 -2.582 1 97.62 21 ASP B O 1
ATOM 1347 N N . GLU B 1 22 ? -17.656 21.953 -2.746 1 97.75 22 GLU B N 1
ATOM 1348 C CA . GLU B 1 22 ? -18.078 21.578 -4.09 1 97.75 22 GLU B CA 1
ATOM 1349 C C . GLU B 1 22 ? -16.922 21.641 -5.078 1 97.75 22 GLU B C 1
ATOM 1351 O O . GLU B 1 22 ? -16.766 20.766 -5.93 1 97.75 22 GLU B O 1
ATOM 1356 N N . ALA B 1 23 ? -16.156 22.656 -4.984 1 98.31 23 ALA B N 1
ATOM 1357 C CA . ALA B 1 23 ? -14.984 22.812 -5.844 1 98.31 23 ALA B CA 1
ATOM 1358 C C . ALA B 1 23 ? -13.953 21.734 -5.57 1 98.31 23 ALA B C 1
ATOM 1360 O O . ALA B 1 23 ? -13.305 21.234 -6.496 1 98.31 23 ALA B O 1
ATOM 1361 N N . LEU B 1 24 ? -13.805 21.422 -4.316 1 98.44 24 LEU B N 1
ATOM 1362 C CA . LEU B 1 24 ? -12.922 20.328 -3.947 1 98.44 24 LEU B CA 1
ATOM 1363 C C . LEU B 1 24 ? -13.406 19 -4.539 1 98.44 24 LEU B C 1
ATOM 1365 O O . LEU B 1 24 ? -12.633 18.266 -5.148 1 98.44 24 LEU B O 1
ATOM 1369 N N . ALA B 1 25 ? -14.688 18.734 -4.418 1 97.44 25 ALA B N 1
ATOM 1370 C CA . ALA B 1 25 ? -15.281 17.5 -4.918 1 97.44 25 ALA B CA 1
ATOM 1371 C C . ALA B 1 25 ? -15.07 17.359 -6.422 1 97.44 25 ALA B C 1
ATOM 1373 O O . ALA B 1 25 ? -14.836 16.25 -6.926 1 97.44 25 ALA B O 1
ATOM 1374 N N . ALA B 1 26 ? -15.109 18.453 -7.121 1 97.25 26 ALA B N 1
ATOM 1375 C CA . ALA B 1 26 ? -14.93 18.469 -8.57 1 97.25 26 ALA B CA 1
ATOM 1376 C C . ALA B 1 26 ? -13.516 18.031 -8.945 1 97.25 26 ALA B C 1
ATOM 1378 O O . ALA B 1 26 ? -13.258 17.625 -10.078 1 97.25 26 ALA B O 1
ATOM 1379 N N . ARG B 1 27 ? -12.656 18.094 -7.973 1 97.06 27 ARG B N 1
ATOM 1380 C CA . ARG B 1 27 ? -11.266 17.719 -8.195 1 97.06 27 ARG B CA 1
ATOM 1381 C C . ARG B 1 27 ? -10.953 16.391 -7.52 1 97.06 27 ARG B C 1
ATOM 1383 O O . ARG B 1 27 ? -9.781 16.016 -7.387 1 97.06 27 ARG B O 1
ATOM 1390 N N . GLY B 1 28 ? -11.977 15.727 -6.996 1 97.44 28 GLY B N 1
ATOM 1391 C CA . GLY B 1 28 ? -11.789 14.438 -6.344 1 97.44 28 GLY B CA 1
ATOM 1392 C C . GLY B 1 28 ? -11.219 14.562 -4.941 1 97.44 28 GLY B C 1
ATOM 1393 O O . GLY B 1 28 ? -10.602 13.625 -4.434 1 97.44 28 GLY B O 1
ATOM 1394 N N . VAL B 1 29 ? -11.359 15.734 -4.336 1 98.69 29 VAL B N 1
ATOM 1395 C CA . VAL B 1 29 ? -10.82 15.992 -3.006 1 98.69 29 VAL B CA 1
ATOM 1396 C C . VAL B 1 29 ? -11.961 16.109 -2 1 98.69 29 VAL B C 1
ATOM 1398 O O . VAL B 1 29 ? -13 16.703 -2.295 1 98.69 29 VAL B O 1
ATOM 1401 N N . GLN B 1 30 ? -11.734 15.562 -0.829 1 98.38 30 GLN B N 1
ATOM 1402 C CA . GLN B 1 30 ? -12.742 15.609 0.228 1 98.38 30 GLN B CA 1
ATOM 1403 C C . GLN B 1 30 ? -12.18 16.266 1.487 1 98.38 30 GLN B C 1
ATOM 1405 O O . GLN B 1 30 ? -11.141 15.859 1.998 1 98.38 30 GLN B O 1
ATOM 1410 N N . ARG B 1 31 ? -12.883 17.297 2 1 98.5 31 ARG B N 1
ATOM 1411 C CA . ARG B 1 31 ? -12.523 17.891 3.289 1 98.5 31 ARG B CA 1
ATOM 1412 C C . ARG B 1 31 ? -13.094 17.06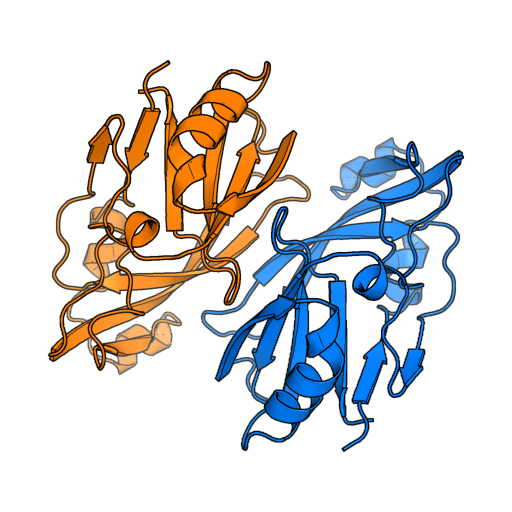2 4.438 1 98.5 31 ARG B C 1
ATOM 1414 O O . ARG B 1 31 ? -14.25 16.641 4.402 1 98.5 31 ARG B O 1
ATOM 1421 N N . MET B 1 32 ? -12.242 16.797 5.402 1 97.69 32 MET B N 1
ATOM 1422 C CA . MET B 1 32 ? -12.656 16.047 6.59 1 97.69 32 MET B CA 1
ATOM 1423 C C . MET B 1 32 ? -12.305 16.812 7.859 1 97.69 32 MET B C 1
ATOM 1425 O O . MET B 1 32 ? -11.258 17.469 7.93 1 97.69 32 MET B O 1
ATOM 1429 N N . SER B 1 33 ? -13.172 16.719 8.82 1 97.06 33 SER B N 1
ATOM 1430 C CA . SER B 1 33 ? -12.852 17.25 10.148 1 97.06 33 SER B CA 1
ATOM 1431 C C . SER B 1 33 ? -11.984 16.266 10.938 1 97.06 33 SER B C 1
ATOM 1433 O O . SER B 1 33 ? -12.219 15.055 10.898 1 97.06 33 SER B O 1
ATOM 1435 N N . VAL B 1 34 ? -11.031 16.781 11.586 1 97.56 34 VAL B N 1
ATOM 1436 C CA . VAL B 1 34 ? -10.211 15.961 12.461 1 97.56 34 VAL B CA 1
ATOM 1437 C C . VAL B 1 34 ? -10.984 15.633 13.734 1 97.56 34 VAL B C 1
ATOM 1439 O O . VAL B 1 34 ? -11.391 16.531 14.477 1 97.56 34 VAL B O 1
ATOM 1442 N N . THR B 1 35 ? -11.141 14.391 14.031 1 96.56 35 THR B N 1
ATOM 1443 C CA . THR B 1 35 ? -12.023 13.977 15.117 1 96.56 35 THR B CA 1
ATOM 1444 C C . THR B 1 35 ? -11.234 13.266 16.219 1 96.56 35 THR B C 1
ATOM 1446 O O . THR B 1 35 ? -11.789 12.875 17.234 1 96.56 35 THR B O 1
ATOM 1449 N N . ALA B 1 36 ? -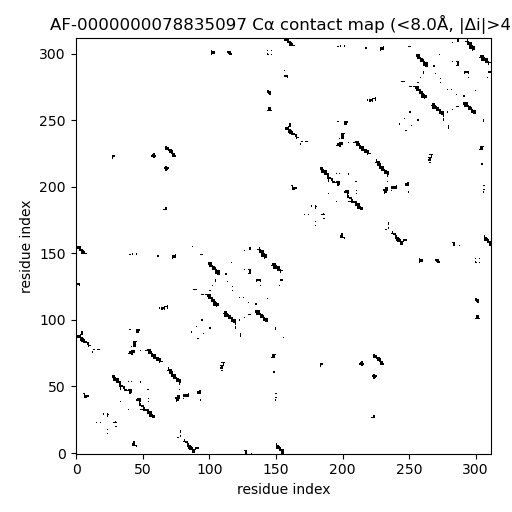9.953 13.023 16 1 95.94 36 ALA B N 1
ATOM 1450 C CA . ALA B 1 36 ? -9.078 12.336 16.953 1 95.94 36 ALA B CA 1
ATOM 1451 C C . ALA B 1 36 ? -7.648 12.844 16.844 1 95.94 36 ALA B C 1
ATOM 1453 O O . ALA B 1 36 ? -7.238 13.367 15.812 1 95.94 36 ALA B O 1
ATOM 1454 N N . PRO B 1 37 ? -6.914 12.734 17.922 1 93.69 37 PRO B N 1
ATOM 1455 C CA . PRO B 1 37 ? -5.551 13.273 17.922 1 93.69 37 PRO B CA 1
ATOM 1456 C C . PRO B 1 37 ? -4.613 12.508 16.984 1 93.69 37 PRO B C 1
ATOM 1458 O O . PRO B 1 37 ? -3.572 13.039 16.594 1 93.69 37 PRO B O 1
ATOM 1461 N N . LEU B 1 38 ? -4.949 11.234 16.75 1 93.88 38 LEU B N 1
ATOM 1462 C CA . LEU B 1 38 ? -4.203 10.414 15.805 1 93.88 38 LEU B CA 1
ATOM 1463 C C . LEU B 1 38 ? -5.094 9.953 14.656 1 93.88 38 LEU B C 1
ATOM 1465 O O . LEU B 1 38 ? -6.305 9.789 14.836 1 93.88 38 LEU B O 1
ATOM 1469 N N . GLY B 1 39 ? -4.48 9.859 13.5 1 95.62 39 GLY B N 1
ATOM 1470 C CA . GLY B 1 39 ? -5.258 9.281 12.414 1 95.62 39 GLY B CA 1
ATOM 1471 C C . GLY B 1 39 ? -5.457 10.234 11.25 1 95.62 39 GLY B C 1
ATOM 1472 O O . GLY B 1 39 ? -6.008 9.859 10.219 1 95.62 39 GLY B O 1
ATOM 1473 N N . PHE B 1 40 ? -5.023 11.477 11.375 1 97.62 40 PHE B N 1
ATOM 1474 C CA . PHE B 1 40 ? -5.133 12.461 10.305 1 97.62 40 PHE B CA 1
ATOM 1475 C C . PHE B 1 40 ? -3.775 13.094 10.016 1 97.62 40 PHE B C 1
ATOM 1477 O O . PHE B 1 40 ? -3.602 14.305 10.164 1 97.62 40 PHE B O 1
ATOM 1484 N N . PRO B 1 41 ? -2.879 12.227 9.617 1 98.38 41 PRO B N 1
ATOM 1485 C CA . PRO B 1 41 ? -1.505 12.688 9.406 1 98.38 41 PRO B CA 1
ATOM 1486 C C . PRO B 1 41 ? -1.364 13.578 8.172 1 98.38 41 PRO B C 1
ATOM 1488 O O . PRO B 1 41 ? -1.66 13.148 7.059 1 98.38 41 PRO B O 1
ATOM 1491 N N . CYS B 1 42 ? -0.85 14.75 8.398 1 98.69 42 CYS B N 1
ATOM 1492 C CA . CYS B 1 42 ? -0.581 15.688 7.316 1 98.69 42 CYS B CA 1
ATOM 1493 C C . CYS B 1 42 ? 0.725 15.344 6.609 1 98.69 42 CYS B C 1
ATOM 1495 O O . CYS B 1 42 ? 1.761 15.18 7.254 1 98.69 42 CYS B O 1
ATOM 1497 N N . ARG B 1 43 ? 0.72 15.375 5.266 1 98.75 43 ARG B N 1
ATOM 1498 C CA . ARG B 1 43 ? 1.902 14.961 4.516 1 98.75 43 ARG B CA 1
ATOM 1499 C C . ARG B 1 43 ? 2.85 16.141 4.297 1 98.75 43 ARG B C 1
ATOM 1501 O O . ARG B 1 43 ? 3.994 15.945 3.877 1 98.75 43 ARG B O 1
ATOM 1508 N N . ILE B 1 44 ? 2.434 17.312 4.637 1 98.69 44 ILE B N 1
ATOM 1509 C CA . ILE B 1 44 ? 3.314 18.469 4.539 1 98.69 44 ILE B CA 1
ATOM 1510 C C . ILE B 1 44 ? 4.098 18.625 5.844 1 98.69 44 ILE B C 1
ATOM 1512 O O . ILE B 1 44 ? 5.328 18.672 5.832 1 98.69 44 ILE B O 1
ATOM 1516 N N . SER B 1 45 ? 3.443 18.672 7 1 98.31 45 SER B N 1
ATOM 1517 C CA . SER B 1 45 ? 4.059 18.969 8.289 1 98.31 45 SER B CA 1
ATOM 1518 C C . SER B 1 45 ? 4.582 17.703 8.961 1 98.31 45 SER B C 1
ATOM 1520 O O . SER B 1 45 ? 5.352 17.781 9.922 1 98.31 45 SER B O 1
ATOM 1522 N N . LEU B 1 46 ? 4.094 16.562 8.531 1 98.56 46 LEU B N 1
ATOM 1523 C CA . LEU B 1 46 ? 4.398 15.258 9.109 1 98.56 46 LEU B CA 1
ATOM 1524 C C . LEU B 1 46 ? 4.016 15.211 10.586 1 98.56 46 LEU B C 1
ATOM 1526 O O . LEU B 1 46 ? 4.773 14.703 11.414 1 98.56 46 LEU B O 1
ATOM 1530 N N . GLU B 1 47 ? 2.891 15.75 10.844 1 97.81 47 GLU B N 1
ATOM 1531 C CA . GLU B 1 47 ? 2.197 15.711 12.125 1 97.81 47 GLU B CA 1
ATOM 1532 C C . GLU B 1 47 ? 0.711 15.414 11.945 1 97.81 47 GLU B C 1
ATOM 1534 O O . GLU B 1 47 ? 0.112 15.82 10.945 1 97.81 47 GLU B O 1
ATOM 1539 N N . ASP B 1 48 ? 0.165 14.695 12.93 1 98.12 48 ASP B N 1
ATOM 1540 C CA . ASP B 1 48 ? -1.293 14.609 12.953 1 98.12 48 ASP B CA 1
ATOM 1541 C C . ASP B 1 48 ? -1.915 15.969 13.258 1 98.12 48 ASP B C 1
ATOM 1543 O O . ASP B 1 48 ? -1.464 16.672 14.164 1 98.12 48 ASP B O 1
ATOM 1547 N N . ARG B 1 49 ? -2.906 16.25 12.477 1 97.44 49 ARG B N 1
ATOM 1548 C CA . ARG B 1 49 ? -3.582 17.516 12.719 1 97.44 49 ARG B CA 1
ATOM 1549 C C . ARG B 1 49 ? -4.43 17.453 13.984 1 97.44 49 ARG B C 1
ATOM 1551 O O . ARG B 1 49 ? -5.008 16.406 14.297 1 97.44 49 ARG B O 1
ATOM 1558 N N . PRO B 1 50 ? -4.488 18.5 14.711 1 95.81 50 PRO B N 1
ATOM 1559 C CA . PRO B 1 50 ? -5.254 18.484 15.961 1 95.81 50 PRO B CA 1
ATOM 1560 C C . PRO B 1 50 ? -6.762 18.438 15.727 1 95.81 50 PRO B C 1
ATOM 1562 O O . PRO B 1 50 ? -7.242 18.922 14.695 1 95.81 50 PRO B O 1
ATOM 1565 N N . VAL B 1 51 ? -7.422 17.953 16.75 1 96.81 51 VAL B N 1
ATOM 1566 C CA . VAL B 1 51 ? -8.883 17.922 16.734 1 96.81 51 VAL B CA 1
ATOM 1567 C C . VAL B 1 51 ? -9.422 19.344 16.516 1 96.81 51 VAL B C 1
ATOM 1569 O O . VAL B 1 51 ? -8.938 20.297 17.109 1 96.81 51 VAL B O 1
ATOM 1572 N N . GLY B 1 52 ? -10.406 19.453 15.602 1 94.62 52 GLY B N 1
ATOM 1573 C CA . GLY B 1 52 ? -10.977 20.75 15.273 1 94.62 52 GLY B CA 1
ATOM 1574 C C . GLY B 1 52 ? -10.484 21.297 13.953 1 94.62 52 GLY B C 1
ATOM 1575 O O . GLY B 1 52 ? -11.141 22.141 13.336 1 94.62 52 GLY B O 1
ATOM 1576 N N . ASP B 1 53 ? -9.281 20.844 13.531 1 95.75 53 ASP B N 1
ATOM 1577 C CA . ASP B 1 53 ? -8.75 21.219 12.227 1 95.75 53 ASP B CA 1
ATOM 1578 C C . ASP B 1 53 ? -9.453 20.453 11.109 1 95.75 53 ASP B C 1
ATOM 1580 O O . ASP B 1 53 ? -10.352 19.656 11.367 1 95.75 53 ASP B O 1
ATOM 1584 N N . THR B 1 54 ? -9.125 20.844 9.922 1 96.44 54 THR B N 1
ATOM 1585 C CA . THR B 1 54 ? -9.578 20.109 8.742 1 96.44 54 THR B CA 1
ATOM 1586 C C . THR B 1 54 ? -8.391 19.578 7.949 1 96.44 54 THR B C 1
ATOM 1588 O O . THR B 1 54 ? -7.285 20.109 8.031 1 96.44 54 THR B O 1
ATOM 1591 N N . VAL B 1 55 ? -8.656 18.5 7.305 1 98.38 55 VAL B N 1
ATOM 1592 C CA . VAL B 1 55 ? -7.688 17.938 6.359 1 98.38 55 VAL B CA 1
ATOM 1593 C C . VAL B 1 55 ? -8.375 17.672 5.02 1 98.38 55 VAL B C 1
ATOM 1595 O O . VAL B 1 55 ? -9.586 17.5 4.961 1 98.38 55 VAL B O 1
ATOM 1598 N N . LEU B 1 56 ? -7.574 17.719 4.004 1 98.81 56 LEU B N 1
ATOM 1599 C CA . LEU B 1 56 ? -8.016 17.328 2.672 1 98.81 56 LEU B CA 1
ATOM 1600 C C . LEU B 1 56 ? -7.57 15.898 2.357 1 98.81 56 LEU B C 1
ATOM 1602 O O . LEU B 1 56 ? -6.379 15.586 2.436 1 98.81 56 LEU B O 1
ATOM 1606 N N . LEU B 1 57 ? -8.555 15.039 2.117 1 98.81 57 LEU B N 1
ATOM 1607 C CA . LEU B 1 57 ? -8.32 13.688 1.623 1 98.81 57 LEU B CA 1
ATOM 1608 C C . LEU B 1 57 ? -8.289 13.664 0.099 1 98.81 57 LEU B C 1
ATOM 1610 O O . LEU B 1 57 ? -9.234 14.117 -0.554 1 98.81 57 LEU B O 1
ATOM 1614 N N . MET B 1 58 ? -7.184 13.141 -0.477 1 98.81 58 MET B N 1
ATOM 1615 C CA . MET B 1 58 ? -7.055 13.148 -1.931 1 98.81 58 MET B CA 1
ATOM 1616 C C . MET B 1 58 ? -6.223 11.969 -2.416 1 98.81 58 MET B C 1
ATOM 1618 O O . MET B 1 58 ? -5.52 11.336 -1.627 1 98.81 58 MET B O 1
ATOM 1622 N N . ASN B 1 59 ? -6.387 11.609 -3.641 1 98.75 59 ASN B N 1
ATOM 1623 C CA . ASN B 1 59 ? -5.516 10.633 -4.285 1 98.75 59 ASN B CA 1
ATOM 1624 C C . ASN B 1 59 ? -4.191 11.258 -4.711 1 98.75 59 ASN B C 1
ATOM 1626 O O . ASN B 1 59 ? -4.164 12.367 -5.238 1 98.75 59 ASN B O 1
ATOM 1630 N N . PHE B 1 60 ? -3.1 10.602 -4.492 1 98.81 60 PHE B N 1
ATOM 1631 C CA . PHE B 1 60 ? -1.76 11.141 -4.699 1 98.81 60 PHE B CA 1
ATOM 1632 C C . PHE B 1 60 ? -0.838 10.086 -5.293 1 98.81 60 PHE B C 1
ATOM 1634 O O . PHE B 1 60 ? -0.737 8.969 -4.77 1 98.81 60 PHE B O 1
ATOM 1641 N N . GLU B 1 61 ? -0.212 10.438 -6.457 1 98.75 61 GLU B N 1
ATOM 1642 C CA . GLU B 1 61 ? 0.773 9.531 -7.039 1 98.75 61 GLU B CA 1
ATOM 1643 C C . GLU B 1 61 ? 2.133 9.688 -6.367 1 98.75 61 GLU B C 1
ATOM 1645 O O . GLU B 1 61 ? 2.99 10.43 -6.848 1 98.75 61 GLU B O 1
ATOM 1650 N N . HIS B 1 62 ? 2.396 8.828 -5.328 1 98.81 62 HIS B N 1
ATOM 1651 C CA . HIS B 1 62 ? 3.596 8.992 -4.512 1 98.81 62 HIS B CA 1
ATOM 1652 C C . HIS B 1 62 ? 4.793 8.297 -5.152 1 98.81 62 HIS B C 1
ATOM 1654 O O . HIS B 1 62 ? 5.941 8.578 -4.801 1 98.81 62 HIS B O 1
ATOM 1660 N N . GLN B 1 63 ? 4.621 7.312 -6.016 1 98.88 63 GLN B N 1
ATOM 1661 C CA . GLN B 1 63 ? 5.668 6.684 -6.816 1 98.88 63 GLN B CA 1
ATOM 1662 C C . GLN B 1 63 ? 5.359 6.793 -8.305 1 98.88 63 GLN B C 1
ATOM 1664 O O . GLN B 1 63 ? 4.758 5.891 -8.891 1 98.88 63 GLN B O 1
ATOM 1669 N N . PRO B 1 64 ? 5.848 7.77 -8.992 1 98.56 64 PRO B N 1
ATOM 1670 C CA . PRO B 1 64 ? 5.426 8.07 -10.359 1 98.56 64 PRO B CA 1
ATOM 1671 C C . PRO B 1 64 ? 6.297 7.379 -11.414 1 98.56 64 PRO B C 1
ATOM 1673 O O . PRO B 1 64 ? 5.973 7.402 -12.602 1 98.56 64 PRO B O 1
ATOM 1676 N N . ALA B 1 65 ? 7.441 6.758 -10.984 1 98.44 65 ALA B N 1
ATOM 1677 C CA . ALA B 1 65 ? 8.344 6.133 -11.953 1 98.44 65 ALA B CA 1
ATOM 1678 C C . ALA B 1 65 ? 7.605 5.086 -12.781 1 98.44 65 ALA B C 1
ATOM 1680 O O . ALA B 1 65 ? 6.762 4.352 -12.266 1 98.44 65 ALA B O 1
ATOM 1681 N N . ASP B 1 66 ? 7.965 5.02 -14.055 1 97.44 66 ASP B N 1
ATOM 1682 C CA . ASP B 1 66 ? 7.328 4.07 -14.961 1 97.44 66 ASP B CA 1
ATOM 1683 C C . ASP B 1 66 ? 7.91 2.668 -14.789 1 97.44 66 ASP B C 1
ATOM 1685 O O . ASP B 1 66 ? 8.602 2.162 -15.68 1 97.44 66 ASP B O 1
ATOM 1689 N N . THR B 1 67 ? 7.68 2.029 -13.703 1 98.44 67 THR B N 1
ATOM 1690 C CA . THR B 1 67 ? 8.055 0.672 -13.32 1 98.44 67 THR B CA 1
ATOM 1691 C C . THR B 1 67 ? 6.84 -0.112 -12.844 1 98.44 67 THR B C 1
ATOM 1693 O O . THR B 1 67 ? 5.762 0.458 -12.648 1 98.44 67 THR B O 1
ATOM 1696 N N . PRO B 1 68 ? 6.953 -1.433 -12.602 1 98.69 68 PRO B N 1
ATOM 1697 C CA . PRO B 1 68 ? 5.836 -2.193 -12.039 1 98.69 68 PRO B CA 1
ATOM 1698 C C . PRO B 1 68 ? 5.379 -1.651 -10.688 1 98.69 68 PRO B C 1
ATOM 1700 O O . PRO B 1 68 ? 4.27 -1.952 -10.242 1 98.69 68 PRO B O 1
ATOM 1703 N N . PHE B 1 69 ? 6.18 -0.811 -10.07 1 98.88 69 PHE B N 1
ATOM 1704 C CA . PHE B 1 69 ? 5.902 -0.385 -8.703 1 98.88 69 PHE B CA 1
ATOM 1705 C C . PHE B 1 69 ? 5.258 0.996 -8.688 1 98.88 69 PHE B C 1
ATOM 1707 O O . PHE B 1 69 ? 5.082 1.593 -7.621 1 98.88 69 PHE B O 1
ATOM 1714 N N . ARG B 1 70 ? 4.953 1.577 -9.914 1 98.75 70 ARG B N 1
ATOM 1715 C CA . ARG B 1 70 ? 4.18 2.814 -9.953 1 98.75 70 ARG B CA 1
ATOM 1716 C C . ARG B 1 70 ? 2.949 2.719 -9.055 1 98.75 70 ARG B C 1
ATOM 1718 O O . ARG B 1 70 ? 2.268 1.69 -9.031 1 98.75 70 ARG B O 1
ATOM 1725 N N . SER B 1 71 ? 2.703 3.795 -8.273 1 98.88 71 SER B N 1
ATOM 1726 C CA . SER B 1 71 ? 1.661 3.65 -7.266 1 98.88 71 SER B CA 1
ATOM 1727 C C . SER B 1 71 ? 1.051 5 -6.902 1 98.88 71 SER B C 1
ATOM 1729 O O . SER B 1 71 ? 1.717 6.035 -6.996 1 98.88 71 SER B O 1
ATOM 1731 N N . ARG B 1 72 ? -0.209 4.988 -6.562 1 98.81 72 ARG B N 1
ATOM 1732 C CA . ARG B 1 72 ? -0.991 6.102 -6.027 1 98.81 72 ARG B CA 1
ATOM 1733 C C . ARG B 1 72 ? -1.945 5.625 -4.938 1 98.81 72 ARG B C 1
ATOM 1735 O O . ARG B 1 72 ? -2.336 4.457 -4.914 1 98.81 72 ARG B O 1
ATOM 1742 N N . HIS B 1 73 ? -2.279 6.43 -4.074 1 98.81 73 HIS B N 1
ATOM 1743 C CA . HIS B 1 73 ? -3.166 6.121 -2.959 1 98.81 73 HIS B CA 1
ATOM 1744 C C . HIS B 1 73 ? -3.547 7.383 -2.193 1 98.81 73 HIS B C 1
ATOM 1746 O O . HIS B 1 73 ? -3.141 8.484 -2.564 1 98.81 73 HIS B O 1
ATOM 1752 N N . ALA B 1 74 ? -4.352 7.27 -1.148 1 98.88 74 ALA B N 1
ATOM 1753 C CA . ALA B 1 74 ? -4.906 8.406 -0.415 1 98.88 74 ALA B CA 1
ATOM 1754 C C . ALA B 1 74 ? -3.859 9.023 0.51 1 98.88 74 ALA B C 1
ATOM 1756 O O . ALA B 1 74 ? -3.055 8.305 1.111 1 98.88 74 ALA B O 1
ATOM 1757 N N . ILE B 1 75 ? -3.924 10.305 0.605 1 98.88 75 ILE B N 1
ATOM 1758 C CA . ILE B 1 75 ? -3.18 11.023 1.635 1 98.88 75 ILE B CA 1
ATOM 1759 C C . ILE B 1 75 ? -4.07 12.086 2.27 1 98.88 75 ILE B C 1
ATOM 1761 O O . ILE B 1 75 ? -5.098 12.461 1.699 1 98.88 75 ILE B O 1
ATOM 1765 N N . PHE B 1 76 ? -3.635 12.555 3.42 1 98.81 76 PHE B N 1
ATOM 1766 C CA . PHE B 1 76 ? -4.184 13.75 4.047 1 98.81 76 PHE B CA 1
ATOM 1767 C C . PHE B 1 76 ? -3.211 14.914 3.924 1 98.81 76 PHE B C 1
ATOM 1769 O O . PHE B 1 76 ? -1.999 14.742 4.066 1 98.81 76 PHE B O 1
ATOM 1776 N N . VAL B 1 77 ? -3.789 16.016 3.689 1 98.69 77 VAL B N 1
ATOM 1777 C CA . VAL B 1 77 ? -3.061 17.281 3.75 1 98.69 77 VAL B CA 1
ATOM 1778 C C . VAL B 1 77 ? -3.822 18.281 4.621 1 98.69 77 VAL B C 1
ATOM 1780 O O . VAL B 1 77 ? -5.008 18.531 4.391 1 98.69 77 VAL B O 1
ATOM 1783 N N . GLY B 1 78 ? -3.115 18.797 5.645 1 97.69 78 GLY B N 1
ATOM 1784 C CA . GLY B 1 78 ? -3.732 19.828 6.453 1 97.69 78 GLY B CA 1
ATOM 1785 C C . GLY B 1 78 ? -3.812 21.172 5.746 1 97.69 78 GLY B C 1
ATOM 1786 O O . GLY B 1 78 ? -2.83 21.625 5.156 1 97.69 78 GLY B O 1
ATOM 1787 N N . GLU B 1 79 ? -4.875 21.828 5.848 1 94.81 79 GLU B N 1
ATOM 1788 C CA . GLU B 1 79 ? -5.066 23.094 5.141 1 94.81 79 GLU B CA 1
ATOM 1789 C C . GLU B 1 79 ? -4.262 24.219 5.785 1 94.81 79 GLU B C 1
ATOM 1791 O O . GLU B 1 79 ? -4.055 25.266 5.172 1 94.81 79 GLU B O 1
ATOM 1796 N N . GLN B 1 80 ? -3.783 23.953 6.996 1 93.12 80 GLN B N 1
ATOM 1797 C CA . GLN B 1 80 ? -3.033 24.984 7.719 1 93.12 80 GLN B CA 1
ATOM 1798 C C . GLN B 1 80 ? -1.529 24.766 7.57 1 93.12 80 GLN B C 1
ATOM 1800 O O . GLN B 1 80 ? -0.731 25.578 8.047 1 93.12 80 GLN B O 1
ATOM 1805 N N . ALA B 1 81 ? -1.189 23.719 6.945 1 93.38 81 ALA B N 1
ATOM 1806 C CA . ALA B 1 81 ? 0.228 23.406 6.789 1 93.38 81 ALA B CA 1
ATOM 1807 C C . ALA B 1 81 ? 0.862 24.25 5.688 1 93.38 81 ALA B C 1
ATOM 1809 O O . ALA B 1 81 ? 0.399 24.234 4.547 1 93.38 81 ALA B O 1
ATOM 1810 N N . ASN B 1 82 ? 1.929 24.922 5.969 1 92.12 82 ASN B N 1
ATOM 1811 C CA . ASN B 1 82 ? 2.451 25.875 4.992 1 92.12 82 ASN B CA 1
ATOM 1812 C C . ASN B 1 82 ? 3.926 25.625 4.699 1 92.12 82 ASN B C 1
ATOM 1814 O O . ASN B 1 82 ? 4.512 26.281 3.832 1 92.12 82 ASN B O 1
ATOM 1818 N N . LYS B 1 83 ? 4.488 24.781 5.457 1 96 83 LYS B N 1
ATOM 1819 C CA . LYS B 1 83 ? 5.902 24.484 5.238 1 96 83 LYS B CA 1
ATOM 1820 C C . LYS B 1 83 ? 6.176 22.984 5.328 1 96 83 LYS B C 1
ATOM 1822 O O . LYS B 1 83 ? 5.75 22.328 6.277 1 96 83 LYS B O 1
ATOM 1827 N N . ALA B 1 84 ? 6.883 22.5 4.309 1 97.94 84 ALA B N 1
ATOM 1828 C CA . ALA B 1 84 ? 7.277 21.094 4.34 1 97.94 84 ALA B CA 1
ATOM 1829 C C . ALA B 1 84 ? 8.195 20.812 5.523 1 97.94 84 ALA B C 1
ATOM 1831 O O . ALA B 1 84 ? 9.18 21.516 5.738 1 97.94 84 ALA B O 1
ATOM 1832 N N . ALA B 1 85 ? 7.922 19.797 6.293 1 98.5 85 ALA B N 1
ATOM 1833 C CA . ALA B 1 85 ? 8.75 19.391 7.426 1 98.5 85 ALA B CA 1
ATOM 1834 C C . ALA B 1 85 ? 10.062 18.781 6.953 1 98.5 85 ALA B C 1
ATOM 1836 O O . ALA B 1 85 ? 10.148 18.266 5.832 1 98.5 85 ALA B O 1
ATOM 1837 N N . ARG B 1 86 ? 11.008 18.875 7.777 1 98.56 86 ARG B N 1
ATOM 1838 C CA . ARG B 1 86 ? 12.328 18.281 7.578 1 98.56 86 ARG B CA 1
ATOM 1839 C C . ARG B 1 86 ? 12.898 17.75 8.891 1 98.56 86 ARG B C 1
ATOM 1841 O O . ARG B 1 86 ? 13.133 18.531 9.82 1 98.56 86 ARG B O 1
ATOM 1848 N N . TYR B 1 87 ? 13.07 16.453 8.984 1 98.69 87 TYR B N 1
ATOM 1849 C CA . TYR B 1 87 ? 13.633 15.812 10.172 1 98.69 87 TYR B CA 1
ATOM 1850 C C . TYR B 1 87 ? 14.938 15.094 9.828 1 98.69 87 TYR B C 1
ATOM 1852 O O . TYR B 1 87 ? 14.953 14.18 9 1 98.69 87 TYR B O 1
ATOM 1860 N N . VAL B 1 88 ? 16.031 15.438 10.469 1 98.69 88 VAL B N 1
ATOM 1861 C CA . VAL B 1 88 ? 17.328 14.82 10.234 1 98.69 88 VAL B CA 1
ATOM 1862 C C . VAL B 1 88 ? 17.656 13.883 11.391 1 98.69 88 VAL B C 1
ATOM 1864 O O . VAL B 1 88 ? 17.703 14.312 12.547 1 98.69 88 VAL B O 1
ATOM 1867 N N . ASP B 1 89 ? 17.859 12.641 11.07 1 98.38 89 ASP B N 1
ATOM 1868 C CA . ASP B 1 89 ? 18.234 11.586 12.016 1 98.38 89 ASP B CA 1
ATOM 1869 C C . ASP B 1 89 ? 17.219 11.492 13.148 1 98.38 89 ASP B C 1
ATOM 1871 O O . ASP B 1 89 ? 17.578 11.211 14.289 1 98.38 89 ASP B O 1
ATOM 1875 N N . GLU B 1 90 ? 16.047 11.812 12.812 1 97.88 90 GLU B N 1
ATOM 1876 C CA . GLU B 1 90 ? 14.906 11.758 13.727 1 97.88 90 GLU B CA 1
ATOM 1877 C C . GLU B 1 90 ? 13.633 11.336 12.992 1 97.88 90 GLU B C 1
ATOM 1879 O O . GLU B 1 90 ? 13.43 11.688 11.828 1 97.88 90 GLU B O 1
ATOM 1884 N N . LEU B 1 91 ? 12.836 10.586 13.68 1 98.75 91 LEU B N 1
ATOM 1885 C CA . LEU B 1 91 ? 11.539 10.242 13.109 1 98.75 91 LEU B CA 1
ATOM 1886 C C . LEU B 1 91 ? 10.531 11.367 13.328 1 98.75 91 LEU B C 1
ATOM 1888 O O . LEU B 1 91 ? 10.391 11.875 14.445 1 98.75 91 LEU B O 1
ATOM 1892 N N . PRO B 1 92 ? 9.859 11.797 12.297 1 98.75 92 PRO B N 1
ATOM 1893 C CA . PRO B 1 92 ? 8.75 12.719 12.547 1 98.75 92 PRO B CA 1
ATOM 1894 C C . PRO B 1 92 ? 7.664 12.117 13.43 1 98.75 92 PRO B C 1
ATOM 1896 O O . PRO B 1 92 ? 7.551 10.891 13.531 1 98.75 92 PRO B O 1
ATOM 1899 N N . PRO B 1 93 ? 6.816 12.938 14.023 1 98.19 93 PRO B N 1
ATOM 1900 C CA . PRO B 1 93 ? 5.766 12.469 14.93 1 98.19 93 PRO B CA 1
ATOM 1901 C C . PRO B 1 93 ? 4.824 11.461 14.273 1 98.19 93 PRO B C 1
ATOM 1903 O O . PRO B 1 93 ? 4.387 10.508 14.922 1 98.19 93 PRO B O 1
ATOM 1906 N N . VAL B 1 94 ? 4.531 11.586 12.992 1 97.62 94 VAL B N 1
ATOM 1907 C CA . VAL B 1 94 ? 3.551 10.742 12.32 1 97.62 94 VAL B CA 1
ATOM 1908 C C . VAL B 1 94 ? 4.086 9.312 12.219 1 97.62 94 VAL B C 1
ATOM 1910 O O . VAL B 1 94 ? 3.312 8.359 12.07 1 97.62 94 VAL B O 1
ATOM 1913 N N . LEU B 1 95 ? 5.398 9.125 12.188 1 98.5 95 LEU B N 1
ATOM 1914 C CA . LEU B 1 95 ? 5.992 7.789 12.188 1 98.5 95 LEU B CA 1
ATOM 1915 C C . LEU B 1 95 ? 6.25 7.316 13.617 1 98.5 95 LEU B C 1
ATOM 1917 O O . LEU B 1 95 ? 5.984 6.156 13.945 1 98.5 95 LEU B O 1
ATOM 1921 N N . ALA B 1 96 ? 6.664 8.211 14.469 1 98.31 96 ALA B N 1
ATOM 1922 C CA . ALA B 1 96 ? 7.062 7.875 15.836 1 98.31 96 ALA B CA 1
ATOM 1923 C C . ALA B 1 96 ? 5.867 7.41 16.656 1 98.31 96 ALA B C 1
ATOM 1925 O O . ALA B 1 96 ? 6.02 6.625 17.594 1 98.31 96 ALA B O 1
ATOM 1926 N N . ALA B 1 97 ? 4.723 7.852 16.312 1 96.75 97 ALA B N 1
ATOM 1927 C CA . ALA B 1 97 ? 3.531 7.586 17.125 1 96.75 97 ALA B CA 1
ATOM 1928 C C . ALA B 1 97 ? 2.879 6.27 16.719 1 96.75 97 ALA B C 1
ATOM 1930 O O . ALA B 1 97 ? 1.85 5.883 17.281 1 96.75 97 ALA B O 1
ATOM 1931 N N . ARG B 1 98 ? 3.391 5.496 15.773 1 96.56 98 ARG B N 1
ATOM 1932 C CA . ARG B 1 98 ? 2.785 4.273 15.258 1 96.56 98 ARG B CA 1
ATOM 1933 C C . ARG B 1 98 ? 3.689 3.07 15.508 1 96.56 98 ARG B C 1
ATOM 1935 O O . ARG B 1 98 ? 4.914 3.178 15.414 1 96.56 98 ARG B O 1
ATOM 1942 N N . PRO B 1 99 ? 3.1 1.924 15.773 1 97.44 99 PRO B N 1
ATOM 1943 C CA . PRO B 1 99 ? 3.902 0.768 16.188 1 97.44 99 PRO B CA 1
ATOM 1944 C C . PRO B 1 99 ? 4.719 0.184 15.031 1 97.44 99 PRO B C 1
ATOM 1946 O O . PRO B 1 99 ? 5.777 -0.408 15.258 1 97.44 99 PRO B O 1
ATOM 1949 N N . PHE B 1 100 ? 4.191 0.294 13.82 1 98.56 100 PHE B N 1
ATOM 1950 C CA . PHE B 1 100 ? 4.863 -0.297 12.672 1 98.56 100 PHE B CA 1
ATOM 1951 C C . PHE B 1 100 ? 4.867 0.668 11.484 1 98.56 100 PHE B C 1
ATOM 1953 O O . PHE B 1 100 ? 3.988 1.525 11.383 1 98.56 100 PHE B O 1
ATOM 1960 N N . THR B 1 101 ? 5.832 0.572 10.703 1 98.81 101 THR B N 1
ATOM 1961 C CA . THR B 1 101 ? 5.965 1.269 9.43 1 98.81 101 THR B CA 1
ATOM 1962 C C . THR B 1 101 ? 6.348 0.295 8.32 1 98.81 101 THR B C 1
ATOM 1964 O O . THR B 1 101 ? 7.195 -0.58 8.516 1 98.81 101 THR B O 1
ATOM 1967 N N . SER B 1 102 ? 5.656 0.336 7.207 1 98.88 102 SER B N 1
ATOM 1968 C CA . SER B 1 102 ? 6.148 -0.311 5.996 1 98.88 102 SER B CA 1
ATOM 1969 C C . SER B 1 102 ? 7.234 0.522 5.328 1 98.88 102 SER B C 1
ATOM 1971 O O . SER B 1 102 ? 6.984 1.654 4.906 1 98.88 102 SER B O 1
ATOM 1973 N N . LEU B 1 103 ? 8.383 0.01 5.258 1 98.94 103 LEU B N 1
ATOM 1974 C CA . LEU B 1 103 ? 9.531 0.691 4.664 1 98.94 103 LEU B CA 1
ATOM 1975 C C . LEU B 1 103 ? 9.898 0.064 3.324 1 98.94 103 LEU B C 1
ATOM 1977 O O . LEU B 1 103 ? 10.023 -1.158 3.219 1 98.94 103 LEU B O 1
ATOM 1981 N N . ARG B 1 104 ? 10.016 0.871 2.299 1 98.88 104 ARG B N 1
ATOM 1982 C CA . ARG B 1 104 ? 10.297 0.383 0.953 1 98.88 104 ARG B CA 1
ATOM 1983 C C . ARG B 1 104 ? 11.477 1.134 0.333 1 98.88 104 ARG B C 1
ATOM 1985 O O . ARG B 1 104 ? 11.508 2.365 0.354 1 98.88 104 ARG B O 1
ATOM 1992 N N . ALA B 1 105 ? 12.398 0.45 -0.206 1 98.94 105 ALA B N 1
ATOM 1993 C CA . ALA B 1 105 ? 13.586 1.029 -0.825 1 98.94 105 ALA B CA 1
ATOM 1994 C C . ALA B 1 105 ? 13.492 0.989 -2.348 1 98.94 105 ALA B C 1
ATOM 1996 O O . ALA B 1 105 ? 13.031 -0.002 -2.92 1 98.94 105 ALA B O 1
ATOM 1997 N N . PHE B 1 106 ? 13.945 2.02 -2.959 1 98.94 106 PHE B N 1
ATOM 1998 C CA . PHE B 1 106 ? 13.914 2.137 -4.41 1 98.94 106 PHE B CA 1
ATOM 1999 C C . PHE B 1 106 ? 15.289 2.529 -4.953 1 98.94 106 PHE B C 1
ATOM 2001 O O . PHE B 1 106 ? 16.031 3.256 -4.293 1 98.94 106 PHE B O 1
ATOM 2008 N N . ASP B 1 107 ? 15.578 2.025 -6.129 1 98.81 107 ASP B N 1
ATOM 2009 C CA . ASP B 1 107 ? 16.75 2.525 -6.836 1 98.81 107 ASP B CA 1
ATOM 2010 C C . ASP B 1 107 ? 16.422 3.775 -7.648 1 98.81 107 ASP B C 1
ATOM 2012 O O . ASP B 1 107 ? 15.305 4.297 -7.562 1 98.81 107 ASP B O 1
ATOM 2016 N N . ALA B 1 108 ? 17.359 4.281 -8.344 1 98.38 108 ALA B N 1
ATOM 2017 C CA . ALA B 1 108 ? 17.203 5.555 -9.047 1 98.38 108 ALA B CA 1
ATOM 2018 C C . ALA B 1 108 ? 16.141 5.457 -10.141 1 98.38 108 ALA B C 1
ATOM 2020 O O . ALA B 1 108 ? 15.523 6.465 -10.508 1 98.38 108 ALA B O 1
ATOM 2021 N N . ALA B 1 109 ? 15.891 4.277 -10.633 1 98.06 109 ALA B N 1
ATOM 2022 C CA . ALA B 1 109 ? 14.906 4.07 -11.695 1 98.06 109 ALA B CA 1
ATOM 2023 C C . ALA B 1 109 ? 13.508 3.881 -11.117 1 98.06 109 ALA B C 1
ATOM 2025 O O . ALA B 1 109 ? 12.523 3.814 -11.859 1 98.06 109 ALA B O 1
ATOM 2026 N N . GLY B 1 110 ? 13.406 3.77 -9.828 1 98.56 110 GLY B N 1
ATOM 2027 C CA . GLY B 1 110 ? 12.109 3.592 -9.188 1 98.56 110 GLY B CA 1
ATOM 2028 C C . GLY B 1 110 ? 11.727 2.133 -9.016 1 98.56 110 GLY B C 1
ATOM 2029 O O . GLY B 1 110 ? 10.562 1.821 -8.742 1 98.56 110 GLY B O 1
ATOM 2030 N N . MET B 1 111 ? 12.703 1.191 -9.266 1 98.31 111 MET B N 1
ATOM 2031 C CA . MET B 1 111 ? 12.484 -0.22 -8.961 1 98.31 111 MET B CA 1
ATOM 2032 C C . MET B 1 111 ? 12.648 -0.489 -7.473 1 98.31 111 MET B C 1
ATOM 2034 O O . MET B 1 111 ? 13.586 0.002 -6.848 1 98.31 111 MET B O 1
ATOM 2038 N N . MET B 1 112 ? 11.742 -1.226 -6.926 1 98.38 112 MET B N 1
ATOM 2039 C CA . MET B 1 112 ? 11.867 -1.546 -5.508 1 98.38 112 MET B CA 1
ATOM 2040 C C . MET B 1 112 ? 12.977 -2.566 -5.273 1 98.38 112 MET B C 1
ATOM 2042 O O . MET B 1 112 ? 13.008 -3.611 -5.926 1 98.38 112 MET B O 1
ATOM 2046 N N . THR B 1 113 ? 13.82 -2.277 -4.336 1 97.69 113 THR B N 1
ATOM 2047 C CA . THR B 1 113 ? 14.977 -3.139 -4.094 1 97.69 113 THR B CA 1
ATOM 2048 C C . THR B 1 113 ? 14.836 -3.865 -2.758 1 97.69 113 THR B C 1
ATOM 2050 O O . THR B 1 113 ? 15.516 -4.867 -2.516 1 97.69 113 THR B O 1
ATOM 2053 N N . ASP B 1 114 ? 14.016 -3.361 -1.938 1 98.12 114 ASP B N 1
ATOM 2054 C CA . ASP B 1 114 ? 13.773 -3.936 -0.617 1 98.12 114 ASP B CA 1
ATOM 2055 C C . ASP B 1 114 ? 12.445 -3.453 -0.041 1 98.12 114 ASP B C 1
ATOM 2057 O O . ASP B 1 114 ? 11.883 -2.459 -0.507 1 98.12 114 ASP B O 1
ATOM 2061 N N . GLY B 1 115 ? 11.867 -4.129 0.855 1 98.25 115 GLY B N 1
ATOM 2062 C CA . GLY B 1 115 ? 10.641 -3.805 1.56 1 98.25 115 GLY B CA 1
ATOM 2063 C C . GLY B 1 115 ? 10.461 -4.598 2.84 1 98.25 115 GLY B C 1
ATOM 2064 O O . GLY B 1 115 ? 10.703 -5.805 2.867 1 98.25 115 GLY B O 1
ATOM 2065 N N . ALA B 1 116 ? 10 -3.959 3.9 1 98.31 116 ALA B N 1
ATOM 2066 C CA . ALA B 1 116 ? 9.859 -4.645 5.184 1 98.31 116 ALA B CA 1
ATOM 2067 C C . ALA B 1 116 ? 8.82 -3.947 6.062 1 98.31 116 ALA B C 1
ATOM 2069 O O . ALA B 1 116 ? 8.656 -2.727 5.988 1 98.31 116 ALA B O 1
ATOM 2070 N N . LEU B 1 117 ? 8.156 -4.707 6.844 1 98.81 117 LEU B N 1
ATOM 2071 C CA . LEU B 1 117 ? 7.422 -4.203 8 1 98.81 117 LEU B CA 1
ATOM 2072 C C . LEU B 1 117 ? 8.352 -4.004 9.188 1 98.81 117 LEU B C 1
ATOM 2074 O O . LEU B 1 117 ? 9.008 -4.953 9.641 1 98.81 117 LEU B O 1
ATOM 2078 N N . VAL B 1 118 ? 8.398 -2.789 9.758 1 98.88 118 VAL B N 1
ATOM 2079 C CA . VAL B 1 118 ? 9.422 -2.463 10.75 1 98.88 118 VAL B CA 1
ATOM 2080 C C . VAL B 1 118 ? 8.766 -1.899 12.008 1 98.88 118 VAL B C 1
ATOM 2082 O O . VAL B 1 118 ? 7.938 -0.991 11.93 1 98.88 118 VAL B O 1
ATOM 2085 N N . ALA B 1 119 ? 9.125 -2.486 13.141 1 98.62 119 ALA B N 1
ATOM 2086 C CA . ALA B 1 119 ? 8.703 -1.899 14.414 1 98.62 119 ALA B CA 1
ATOM 2087 C C . ALA B 1 119 ? 9.344 -0.534 14.625 1 98.62 119 ALA B C 1
ATOM 2089 O O . ALA B 1 119 ? 10.508 -0.327 14.273 1 98.62 119 ALA B O 1
ATOM 2090 N N . VAL B 1 120 ? 8.578 0.343 15.273 1 98.5 120 VAL B N 1
ATOM 2091 C CA . VAL B 1 120 ? 9.016 1.729 15.414 1 98.5 120 VAL B CA 1
ATOM 2092 C C . VAL B 1 120 ? 10.367 1.778 16.125 1 98.5 120 VAL B C 1
ATOM 2094 O O . VAL B 1 120 ? 11.211 2.617 15.797 1 98.5 120 VAL B O 1
ATOM 2097 N N . GLY B 1 121 ? 10.656 0.976 17.094 1 98.38 121 GLY B N 1
ATOM 2098 C CA . GLY B 1 121 ? 11.922 0.96 17.812 1 98.38 121 GLY B CA 1
ATOM 2099 C C . GLY B 1 121 ? 13.102 0.637 16.922 1 98.38 121 GLY B C 1
ATOM 2100 O O . GLY B 1 121 ? 14.227 1.056 17.203 1 98.38 121 GLY B O 1
ATOM 2101 N N . ASP B 1 122 ? 12.875 -0.084 15.82 1 98.69 122 ASP B N 1
ATOM 2102 C CA . ASP B 1 122 ? 13.93 -0.539 14.914 1 98.69 122 ASP B CA 1
ATOM 2103 C C . ASP B 1 122 ? 14.016 0.345 13.672 1 98.69 122 ASP B C 1
ATOM 2105 O O . ASP B 1 122 ? 14.891 0.161 12.836 1 98.69 122 ASP B O 1
ATOM 2109 N N . LEU B 1 123 ? 13.141 1.317 13.586 1 98.75 123 LEU B N 1
ATOM 2110 C CA . LEU B 1 123 ? 12.93 2.025 12.328 1 98.75 123 LEU B CA 1
ATOM 2111 C C . LEU B 1 123 ? 14.156 2.848 11.953 1 98.75 123 LEU B C 1
ATOM 2113 O O . LEU B 1 123 ? 14.633 2.775 10.82 1 98.75 123 LEU B O 1
ATOM 2117 N N . PRO B 1 124 ? 14.789 3.605 12.883 1 98.75 124 PRO B N 1
ATOM 2118 C CA . PRO B 1 124 ? 15.984 4.363 12.484 1 98.75 124 PRO B CA 1
ATOM 2119 C C . PRO B 1 124 ? 17.109 3.469 11.977 1 98.75 124 PRO B C 1
ATOM 2121 O O . PRO B 1 124 ? 17.75 3.787 10.969 1 98.75 124 PRO B O 1
ATOM 2124 N N . ASP B 1 125 ? 17.344 2.355 12.609 1 98.62 125 ASP B N 1
ATOM 2125 C CA . ASP B 1 125 ? 18.406 1.447 12.195 1 98.62 125 ASP B CA 1
ATOM 2126 C C . ASP B 1 125 ? 18.094 0.826 10.836 1 98.62 125 ASP B C 1
ATOM 2128 O O . ASP B 1 125 ? 18.984 0.688 9.992 1 98.62 125 ASP B O 1
ATOM 2132 N N . GLU B 1 126 ? 16.859 0.419 10.664 1 98.81 126 GLU B N 1
ATOM 2133 C CA . GLU B 1 126 ? 16.469 -0.182 9.391 1 98.81 126 GLU B CA 1
ATOM 2134 C C . GLU B 1 126 ? 16.562 0.827 8.25 1 98.81 126 GLU B C 1
ATOM 2136 O O . GLU B 1 126 ? 16.953 0.474 7.137 1 98.81 126 GLU B O 1
ATOM 2141 N N . ILE B 1 127 ? 16.172 2.111 8.477 1 98.88 127 ILE B N 1
ATOM 2142 C CA . ILE B 1 127 ? 16.328 3.18 7.496 1 98.88 127 ILE B CA 1
ATOM 2143 C C . ILE B 1 127 ? 17.781 3.266 7.059 1 98.88 127 ILE B C 1
ATOM 2145 O O . ILE B 1 127 ? 18.078 3.264 5.863 1 98.88 127 ILE B O 1
ATOM 2149 N N . ARG B 1 128 ? 18.703 3.285 8.008 1 98.75 128 ARG B N 1
ATOM 2150 C CA . ARG B 1 128 ? 20.125 3.398 7.695 1 98.75 128 ARG B CA 1
ATOM 2151 C C . ARG B 1 128 ? 20.609 2.176 6.926 1 98.75 128 ARG B C 1
ATOM 2153 O O . ARG B 1 128 ? 21.359 2.305 5.953 1 98.75 128 ARG B O 1
ATOM 2160 N N . ARG B 1 129 ? 20.219 1.006 7.375 1 98.69 129 ARG B N 1
ATOM 2161 C CA . ARG B 1 129 ? 20.625 -0.223 6.703 1 98.69 129 ARG B CA 1
ATOM 2162 C C . ARG B 1 129 ? 20.203 -0.207 5.238 1 98.69 129 ARG B C 1
ATOM 2164 O O . ARG B 1 129 ? 21 -0.51 4.352 1 98.69 129 ARG B O 1
ATOM 2171 N N . MET B 1 130 ? 18.969 0.163 4.969 1 98.75 130 MET B N 1
ATOM 2172 C CA . MET B 1 130 ? 18.438 0.154 3.604 1 98.75 130 MET B CA 1
ATOM 2173 C C . MET B 1 130 ? 19.125 1.223 2.754 1 98.75 130 MET B C 1
ATOM 2175 O O . MET B 1 130 ? 19.453 0.981 1.59 1 98.75 130 MET B O 1
ATOM 2179 N N . LEU B 1 131 ? 19.281 2.4 3.32 1 98.75 131 LEU B N 1
ATOM 2180 C CA . LEU B 1 131 ? 19.922 3.477 2.568 1 98.75 131 LEU B CA 1
ATOM 2181 C C . LEU B 1 131 ? 21.375 3.127 2.244 1 98.75 131 LEU B C 1
ATOM 2183 O O . LEU B 1 131 ? 21.906 3.557 1.218 1 98.75 131 LEU B O 1
ATOM 2187 N N . ASP B 1 132 ? 21.969 2.301 3.09 1 98.19 132 ASP B N 1
ATOM 2188 C CA . ASP B 1 132 ? 23.375 1.934 2.898 1 98.19 132 ASP B CA 1
ATOM 2189 C C . ASP B 1 132 ? 23.516 0.824 1.858 1 98.19 132 ASP B C 1
ATOM 2191 O O . ASP B 1 132 ? 24.609 0.554 1.374 1 98.19 132 ASP B O 1
ATOM 2195 N N . ALA B 1 133 ? 22.438 0.087 1.575 1 97.88 133 ALA B N 1
ATOM 2196 C CA . ALA B 1 133 ? 22.5 -0.98 0.581 1 97.88 133 ALA B CA 1
ATOM 2197 C C . ALA B 1 133 ? 22.828 -0.427 -0.801 1 97.88 133 ALA B C 1
ATOM 2199 O O . ALA B 1 133 ? 22.281 0.589 -1.223 1 97.88 133 ALA B O 1
ATOM 2200 N N . PRO B 1 134 ? 23.734 -1.085 -1.504 1 97.12 134 PRO B N 1
ATOM 2201 C CA . PRO B 1 134 ? 24.094 -0.607 -2.838 1 97.12 134 PRO B CA 1
ATOM 2202 C C . PRO B 1 134 ? 22.891 -0.487 -3.773 1 97.12 134 PRO B C 1
ATOM 2204 O O . PRO B 1 134 ? 22.047 -1.381 -3.811 1 97.12 134 PRO B O 1
ATOM 2207 N N . GLY B 1 135 ? 22.766 0.61 -4.418 1 96.94 135 GLY B N 1
ATOM 2208 C CA . GLY B 1 135 ? 21.75 0.813 -5.434 1 96.94 135 GLY B CA 1
ATOM 2209 C C . GLY B 1 135 ? 20.5 1.499 -4.898 1 96.94 135 GLY B C 1
ATOM 2210 O O . GLY B 1 135 ? 19.656 1.957 -5.672 1 96.94 135 GLY B O 1
ATOM 2211 N N . THR B 1 136 ? 20.391 1.623 -3.561 1 98.56 136 THR B N 1
ATOM 2212 C CA . THR B 1 136 ? 19.234 2.295 -2.998 1 98.56 136 THR B CA 1
ATOM 2213 C C . THR B 1 136 ? 19.359 3.809 -3.146 1 98.56 136 THR B C 1
ATOM 2215 O O . THR B 1 136 ? 20.344 4.402 -2.719 1 98.56 136 THR B O 1
ATOM 2218 N N . ALA B 1 137 ? 18.375 4.438 -3.713 1 98.81 137 ALA B N 1
ATOM 2219 C CA . ALA B 1 137 ? 18.375 5.887 -3.916 1 98.81 137 ALA B CA 1
ATOM 2220 C C . ALA B 1 137 ? 17.547 6.586 -2.844 1 98.81 137 ALA B C 1
ATOM 2222 O O . ALA B 1 137 ? 17.922 7.648 -2.35 1 98.81 137 ALA B O 1
ATOM 2223 N N . TYR B 1 138 ? 16.438 6.043 -2.469 1 98.94 138 TYR B N 1
ATOM 2224 C CA . TYR B 1 138 ? 15.547 6.633 -1.477 1 98.94 138 TYR B CA 1
ATOM 2225 C C . TYR B 1 138 ? 14.594 5.586 -0.918 1 98.94 138 TYR B C 1
ATOM 2227 O O . TYR B 1 138 ? 14.555 4.449 -1.395 1 98.94 138 TYR B O 1
ATOM 2235 N N . LEU B 1 139 ? 13.898 5.957 0.133 1 98.94 139 LEU B N 1
ATOM 2236 C CA . LEU B 1 139 ? 12.891 5.105 0.751 1 98.94 139 LEU B CA 1
ATOM 2237 C C . LEU B 1 139 ? 11.539 5.809 0.804 1 98.94 139 LEU B C 1
ATOM 2239 O O . LEU B 1 139 ? 11.477 7.039 0.796 1 98.94 139 LEU B O 1
ATOM 2243 N N . HIS B 1 140 ? 10.5 5.043 0.799 1 98.94 140 HIS B N 1
ATOM 2244 C CA . HIS B 1 140 ? 9.172 5.492 1.203 1 98.94 140 HIS B CA 1
ATOM 2245 C C . HIS B 1 140 ? 8.719 4.789 2.479 1 98.94 140 HIS B C 1
ATOM 2247 O O . HIS B 1 140 ? 8.891 3.576 2.619 1 98.94 140 HIS B O 1
ATOM 2253 N N . ALA B 1 141 ? 8.188 5.555 3.398 1 98.94 141 ALA B N 1
ATOM 2254 C CA . ALA B 1 141 ? 7.457 5.02 4.543 1 98.94 141 ALA B CA 1
ATOM 2255 C C . ALA B 1 141 ? 5.953 5.008 4.27 1 98.94 141 ALA B C 1
ATOM 2257 O O . ALA B 1 141 ? 5.418 5.949 3.682 1 98.94 141 ALA B O 1
ATOM 2258 N N . HIS B 1 142 ? 5.305 3.961 4.652 1 98.88 142 HIS B N 1
ATOM 2259 C CA . HIS B 1 142 ? 3.857 3.809 4.547 1 98.88 142 HIS B CA 1
ATOM 2260 C C . HIS B 1 142 ? 3.26 3.312 5.859 1 98.88 142 HIS B C 1
ATOM 2262 O O . HIS B 1 142 ? 3.945 2.67 6.656 1 98.88 142 HIS B O 1
ATOM 2268 N N . TYR B 1 143 ? 1.979 3.604 6.055 1 98.44 143 TYR B N 1
ATOM 2269 C CA . TYR B 1 143 ? 1.227 2.975 7.137 1 98.44 143 TYR B CA 1
ATOM 2270 C C . TYR B 1 143 ? 0.746 1.587 6.727 1 98.44 143 TYR B C 1
ATOM 2272 O O . TYR B 1 143 ? 0.062 1.434 5.711 1 98.44 143 TYR B O 1
ATOM 2280 N N . PRO B 1 144 ? 1.056 0.585 7.539 1 98.12 144 PRO B N 1
ATOM 2281 C CA . PRO B 1 144 ? 0.801 -0.768 7.039 1 98.12 144 PRO B CA 1
ATOM 2282 C C . PRO B 1 144 ? -0.688 -1.099 6.965 1 98.12 144 PRO B C 1
ATOM 2284 O O . PRO B 1 144 ? -1.111 -1.856 6.086 1 98.12 144 PRO B O 1
ATOM 2287 N N . GLY B 1 145 ? -1.517 -0.61 7.848 1 97.75 145 GLY B N 1
ATOM 2288 C CA . GLY B 1 145 ? -2.928 -0.959 7.848 1 97.75 145 GLY B CA 1
ATOM 2289 C C . GLY B 1 145 ? -3.668 -0.449 6.625 1 97.75 145 GLY B C 1
ATOM 2290 O O . GLY B 1 145 ? -3.99 -1.222 5.719 1 97.75 145 GLY B O 1
ATOM 2291 N N . ARG B 1 146 ? -3.699 0.832 6.496 1 97.88 146 ARG B N 1
ATOM 2292 C CA . ARG B 1 146 ? -4.496 1.446 5.441 1 97.88 146 ARG B CA 1
ATOM 2293 C C . ARG B 1 146 ? -3.664 1.654 4.18 1 97.88 146 ARG B C 1
ATOM 2295 O O . ARG B 1 146 ? -4.211 1.874 3.098 1 97.88 146 ARG B O 1
ATOM 2302 N N . GLY B 1 147 ? -2.377 1.628 4.328 1 98.25 147 GLY B N 1
ATOM 2303 C CA . GLY B 1 147 ? -1.526 1.553 3.148 1 98.25 147 GLY B CA 1
ATOM 2304 C C . GLY B 1 147 ? -1.07 2.912 2.656 1 98.25 147 GLY B C 1
ATOM 2305 O O . GLY B 1 147 ? -0.311 3.006 1.688 1 98.25 147 GLY B O 1
ATOM 2306 N N . CYS B 1 148 ? -1.375 3.977 3.273 1 98.5 148 CYS B N 1
ATOM 2307 C CA . CYS B 1 148 ? -1.086 5.312 2.76 1 98.5 148 CYS B CA 1
ATOM 2308 C C . CYS B 1 148 ? 0.406 5.613 2.834 1 98.5 148 CYS B C 1
ATOM 2310 O O . CYS B 1 148 ? 1.073 5.23 3.797 1 98.5 148 CYS B O 1
ATOM 2312 N N . PHE B 1 149 ? 0.875 6.34 1.886 1 98.88 149 PHE B N 1
ATOM 2313 C CA . PHE B 1 149 ? 2.199 6.949 1.913 1 98.88 149 PHE B CA 1
ATOM 2314 C C . PHE B 1 149 ? 2.332 7.906 3.094 1 98.88 149 PHE B C 1
ATOM 2316 O O . PHE B 1 149 ? 1.418 8.68 3.373 1 98.88 149 PHE B O 1
ATOM 2323 N N . ALA B 1 150 ? 3.479 7.809 3.748 1 98.81 150 ALA B N 1
ATOM 2324 C CA . ALA B 1 150 ? 3.697 8.68 4.898 1 98.81 150 ALA B CA 1
ATOM 2325 C C . ALA B 1 150 ? 4.719 9.766 4.578 1 98.81 150 ALA B C 1
ATOM 2327 O O . ALA B 1 150 ? 4.441 10.953 4.754 1 98.81 150 ALA B O 1
ATOM 2328 N N . ALA B 1 151 ? 5.859 9.305 4.027 1 98.88 151 ALA B N 1
ATOM 2329 C CA . ALA B 1 151 ? 6.914 10.273 3.762 1 98.88 151 ALA B CA 1
ATOM 2330 C C . ALA B 1 151 ? 8.039 9.656 2.932 1 98.88 151 ALA B C 1
ATOM 2332 O O . ALA B 1 151 ? 8.188 8.43 2.896 1 98.88 151 ALA B O 1
ATOM 2333 N N . ARG B 1 152 ? 8.766 10.523 2.361 1 98.81 152 ARG B N 1
ATOM 2334 C CA . ARG B 1 152 ? 10.008 10.148 1.693 1 98.81 152 ARG B CA 1
ATOM 2335 C C . ARG B 1 152 ? 11.195 10.227 2.652 1 98.81 152 ARG B C 1
ATOM 2337 O O . ARG B 1 152 ? 11.258 11.125 3.492 1 98.81 152 ARG B O 1
ATOM 2344 N N . ILE B 1 153 ? 12.094 9.297 2.531 1 98.94 153 ILE B N 1
ATOM 2345 C CA . ILE B 1 153 ? 13.32 9.258 3.32 1 98.94 153 ILE B CA 1
ATOM 2346 C C . ILE B 1 153 ? 14.531 9.148 2.391 1 98.94 153 ILE B C 1
ATOM 2348 O O . ILE B 1 153 ? 14.523 8.367 1.442 1 98.94 153 ILE B O 1
ATOM 2352 N N . ALA B 1 154 ? 15.492 9.914 2.613 1 98.69 154 ALA B N 1
ATOM 2353 C CA . ALA B 1 154 ? 16.703 9.906 1.799 1 98.69 154 ALA B CA 1
ATOM 2354 C C . ALA B 1 154 ? 17.953 10.148 2.656 1 98.69 154 ALA B C 1
ATOM 2356 O O . ALA B 1 154 ? 17.844 10.391 3.861 1 98.69 154 ALA B O 1
ATOM 2357 N N . ARG B 1 155 ? 19.078 9.953 2.004 1 98.31 155 ARG B N 1
ATOM 2358 C CA . ARG B 1 155 ? 20.312 10.359 2.662 1 98.31 155 ARG B CA 1
ATOM 2359 C C . ARG B 1 155 ? 20.344 11.867 2.898 1 98.31 155 ARG B C 1
ATOM 2361 O O . ARG B 1 155 ? 19.859 12.641 2.066 1 98.31 155 ARG B O 1
ATOM 2368 N N . ALA B 1 156 ? 20.766 12.148 4.051 1 94.88 156 ALA B N 1
ATOM 2369 C CA . ALA B 1 156 ? 20.812 13.57 4.395 1 94.88 156 ALA B CA 1
ATOM 2370 C C . ALA B 1 156 ? 21.859 14.305 3.553 1 94.88 156 ALA B C 1
ATOM 2372 O O . ALA B 1 156 ? 22.828 13.703 3.098 1 94.88 156 ALA B O 1
#